Protein AF-A0A970CKY7-F1 (afdb_monomer)

Nearest PDB structures (foldseek):
  5nik-assembly1_D  TM=8.104E-01  e=1.292E-05  Escherichia coli K-12
  4kkt-assembly4_D  TM=6.259E-01  e=3.285E-05  Borreliella burgdorferi B31
  4kkt-assembly3_C  TM=6.207E-01  e=3.873E-05  Borreliella burgdorferi B31
  5xu0-assembly1_B-2  TM=8.585E-01  e=1.452E-03  Streptococcus pneumoniae
  3fpp-assembly1_A  TM=8.634E-01  e=3.693E-03  Escherichia coli

Foldseek 3Di:
DDDDDDDDDDDDDDDDDDDDDDDDDDDDDDDDDDDDDDDDDDDDDDDDDPPDDPPPPPPPPDPPPPDDDPDDDDDPFKDKDKDKDFPVCLVLDDWQFKKWKDWPVRPPDIFIWTWHDKAPDWDDDPNTTITITMIMTTDDPPDDPPTDMDMDTDSDDDPFLDKDFPQQWDDDPPWIWFFQDADPVVRDGDDTWTFDWDDDPNGIIGTPDGDDRPGDTDGDDDDDDDDDDDDDPDD

pLDDT: mean 74.34, std 23.97, range [26.72, 96.25]

Secondary structure (DSSP, 8-state):
-PPP-----PPP---------------------------PPPP---------------S----------------SSEEEEEEEEETTTGGG--TT-EEEEEETTSTT--EEEEEEEE-SSPEEETTEEEEEEEEEEE--TT--TT--EEEEE-------S-EEEGGG-EEETTEEEEEEEEETTTTEEEEEEEEEEEEE-SSEEEEEESS-TT---B-----------------

Mean predicted aligned error: 18.09 Å

Solvent-accessible surface area (backbone atoms only — not comparable to full-atom values): 16237 Å² total; per-residue (Å²): 140,84,86,81,87,86,87,87,85,85,81,87,88,83,92,87,90,90,90,85,91,84,83,86,87,88,81,91,86,86,88,86,85,88,88,88,83,92,78,86,82,80,90,74,93,68,94,68,81,81,81,72,76,85,71,84,72,71,94,70,77,74,83,72,84,70,83,74,86,85,77,84,89,74,72,80,63,48,42,79,47,80,44,77,40,45,68,88,54,48,83,56,60,57,72,70,33,55,29,42,36,34,39,72,90,49,72,97,51,78,45,70,31,29,28,72,44,72,49,92,64,65,52,72,61,94,87,49,44,30,23,46,34,34,33,40,32,76,49,54,94,89,65,58,94,88,64,59,70,50,78,48,73,59,70,77,86,76,91,67,91,38,70,44,52,44,75,37,56,43,76,59,87,97,44,40,26,36,24,59,36,71,42,82,92,73,72,42,81,37,61,77,37,58,42,41,72,60,64,63,81,83,57,40,29,29,50,76,42,63,74,64,88,88,63,62,75,49,62,78,87,79,92,78,88,84,85,87,80,87,78,84,84,81,130

Sequence (235 aa):
EPQETPEPQQTDDPKTSPQGNIGSLPSGSTPRLFGSGSVTTPAISGTTAEISQEEEQKLYEKYSLAEKQVFCITPQDTMSITIRVDELDILSVREDLPVKITLEALKGREYTGAITEIGRTGSNEGGNTKYNVTVSIPREENMIPGMNAAVKITTAESEAPITVPAAALVEKGAKTYVYTSYDDKKDSLNALAEVETGLSDGMRVEILSGIEKGSSVFYRYADTLVYNFFSTIGK

Structure (mmCIF, N/CA/C/O backbone):
data_AF-A0A970CKY7-F1
#
_entry.id   AF-A0A970CKY7-F1
#
loop_
_atom_site.group_PDB
_atom_site.id
_atom_site.type_symbol
_atom_site.label_atom_id
_atom_site.label_alt_id
_atom_site.label_comp_id
_atom_site.label_asym_id
_atom_site.label_entity_id
_atom_site.label_seq_id
_atom_site.pdbx_PDB_ins_code
_atom_site.Cartn_x
_atom_site.Cartn_y
_atom_site.Cartn_z
_atom_site.occupancy
_atom_site.B_iso_or_equiv
_atom_site.auth_seq_id
_atom_site.auth_comp_id
_atom_site.auth_asym_id
_atom_site.auth_atom_id
_atom_site.pdbx_PDB_model_num
ATOM 1 N N . GLU A 1 1 ? 30.949 58.306 3.115 1.00 44.47 1 GLU A N 1
ATOM 2 C CA . GLU A 1 1 ? 29.809 58.406 4.040 1.00 44.47 1 GLU A CA 1
ATOM 3 C C .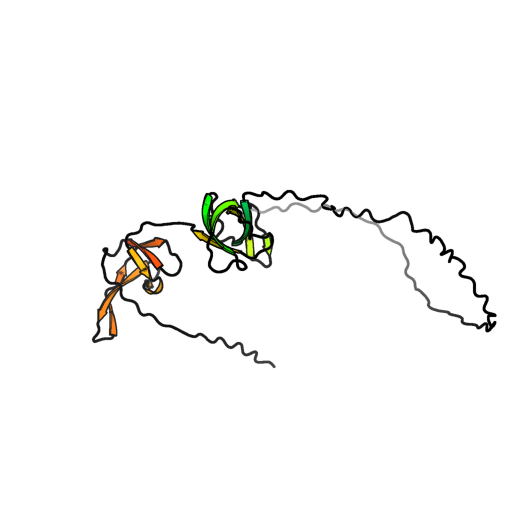 GLU A 1 1 ? 29.327 56.997 4.374 1.00 44.47 1 GLU A C 1
ATOM 5 O O . GLU A 1 1 ? 28.723 56.362 3.519 1.00 44.47 1 GLU A O 1
ATOM 10 N N . PRO A 1 2 ? 29.718 56.436 5.528 1.00 41.44 2 PRO A N 1
ATOM 11 C CA . PRO A 1 2 ? 29.035 55.307 6.152 1.00 41.44 2 PRO A CA 1
ATOM 12 C C . PRO A 1 2 ? 28.074 55.836 7.233 1.00 41.44 2 PRO A C 1
ATOM 14 O O . PRO A 1 2 ? 28.451 56.728 7.990 1.00 41.44 2 PRO A O 1
ATOM 17 N N . GLN A 1 3 ? 26.843 55.326 7.298 1.00 39.88 3 GLN A N 1
ATOM 18 C CA . GLN A 1 3 ? 25.877 55.709 8.336 1.00 39.88 3 GLN A CA 1
ATOM 19 C C . GLN A 1 3 ? 25.930 54.751 9.540 1.00 39.88 3 GLN A C 1
ATOM 21 O O . GLN A 1 3 ? 25.767 53.541 9.389 1.00 39.88 3 GLN A O 1
ATOM 26 N N . GLU A 1 4 ? 26.174 55.353 10.709 1.00 37.56 4 GLU A N 1
ATOM 27 C CA . GLU A 1 4 ? 25.963 54.893 12.096 1.00 37.56 4 GLU A CA 1
ATOM 28 C C . GLU A 1 4 ? 24.462 54.658 12.407 1.00 37.56 4 GLU A C 1
ATOM 30 O O . GLU A 1 4 ? 23.635 55.420 11.911 1.00 37.56 4 GLU A O 1
ATOM 35 N N . THR A 1 5 ? 24.064 53.532 13.044 1.00 38.41 5 THR A N 1
ATOM 36 C CA . THR A 1 5 ? 23.789 53.291 14.510 1.00 38.41 5 THR A CA 1
ATOM 37 C C . THR A 1 5 ? 22.352 53.762 14.908 1.00 38.41 5 THR A C 1
ATOM 39 O O . THR A 1 5 ? 21.925 54.755 14.325 1.00 38.41 5 THR A O 1
ATOM 42 N N . PRO A 1 6 ? 21.554 53.138 15.835 1.00 47.88 6 PRO A N 1
ATOM 43 C CA . PRO A 1 6 ? 22.006 52.566 17.116 1.00 47.88 6 PRO A CA 1
ATOM 44 C C . PRO A 1 6 ? 21.289 51.344 17.759 1.00 47.88 6 PRO A C 1
ATOM 46 O O . PRO A 1 6 ? 20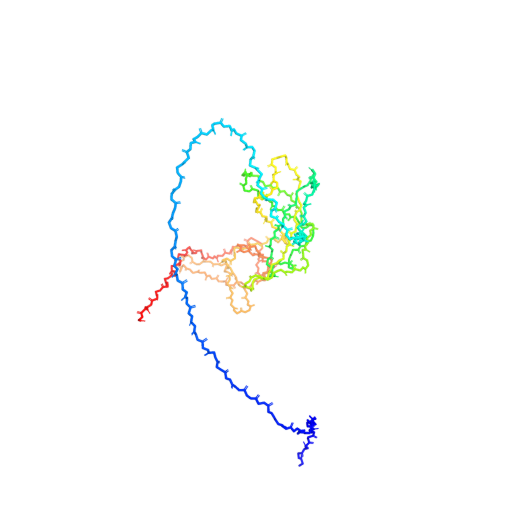.180 50.950 17.404 1.00 47.88 6 PRO A O 1
ATOM 49 N N . GLU A 1 7 ? 21.970 50.791 18.776 1.00 41.41 7 GLU A N 1
ATOM 50 C CA . GLU A 1 7 ? 21.467 49.919 19.857 1.00 41.41 7 GLU A CA 1
ATOM 51 C C . GLU A 1 7 ? 20.457 50.632 20.784 1.00 41.41 7 GLU A C 1
ATOM 53 O O . GLU A 1 7 ? 20.528 51.855 20.938 1.00 41.41 7 GLU A O 1
ATOM 58 N N . PRO A 1 8 ? 19.603 49.891 21.522 1.00 37.91 8 PRO A N 1
ATOM 59 C CA . PRO A 1 8 ? 18.920 50.412 22.696 1.00 37.91 8 PRO A CA 1
ATOM 60 C C . PRO A 1 8 ? 19.581 50.004 24.029 1.00 37.91 8 PRO A C 1
ATOM 62 O O . PRO A 1 8 ? 19.718 48.836 24.384 1.00 37.91 8 PRO A O 1
ATOM 65 N N . GLN A 1 9 ? 19.917 51.076 24.741 1.00 31.42 9 GLN A N 1
ATOM 66 C CA . GLN A 1 9 ? 20.257 51.330 26.141 1.00 31.42 9 GLN A CA 1
ATOM 67 C C . GLN A 1 9 ? 19.818 50.331 27.232 1.00 31.42 9 GLN A C 1
ATOM 69 O O . GLN A 1 9 ? 18.653 49.963 27.374 1.00 31.42 9 GLN A O 1
ATOM 74 N N . GLN A 1 10 ? 20.792 50.055 28.101 1.00 30.73 10 GLN A N 1
ATOM 75 C CA . GLN A 1 10 ? 20.691 49.516 29.455 1.00 30.73 10 GLN A CA 1
ATOM 76 C C . GLN A 1 10 ? 20.589 50.699 30.443 1.00 30.73 10 GLN A C 1
ATOM 78 O O . GLN A 1 10 ? 21.318 51.678 30.293 1.00 30.73 10 GLN A O 1
ATOM 83 N N . THR A 1 11 ? 19.697 50.635 31.435 1.00 33.72 11 THR A N 1
ATOM 84 C CA . THR A 1 11 ? 19.576 51.653 32.497 1.00 33.72 11 THR A CA 1
ATOM 85 C C . THR A 1 11 ? 20.237 51.183 33.798 1.00 33.72 11 THR A C 1
ATOM 87 O O . THR A 1 11 ? 19.849 50.141 34.331 1.00 33.72 11 THR A O 1
ATOM 90 N N . ASP A 1 12 ? 21.190 51.980 34.295 1.00 30.39 12 ASP A N 1
ATOM 91 C CA . ASP A 1 12 ? 21.727 52.024 35.672 1.00 30.39 12 ASP A CA 1
ATOM 92 C C . ASP A 1 12 ? 20.623 52.419 36.689 1.00 30.39 12 ASP A C 1
ATOM 94 O O . ASP A 1 12 ? 19.592 52.960 36.289 1.00 30.39 12 ASP A O 1
ATOM 98 N N . ASP A 1 13 ? 20.689 52.111 37.998 1.00 35.53 13 ASP A N 1
ATOM 99 C CA . ASP A 1 13 ? 21.499 52.816 39.025 1.00 35.53 13 ASP A CA 1
ATOM 100 C C . ASP A 1 13 ? 21.355 52.148 40.456 1.00 35.53 13 ASP A C 1
ATOM 102 O O . ASP A 1 13 ? 20.651 51.142 40.565 1.00 35.53 13 ASP A O 1
ATOM 106 N N . PRO A 1 14 ? 21.987 52.599 41.584 1.00 40.81 14 PRO A N 1
ATOM 107 C CA . PRO A 1 14 ? 23.006 51.812 42.321 1.00 40.81 14 PRO A CA 1
ATOM 108 C C . PRO A 1 14 ? 22.868 51.670 43.881 1.00 40.81 14 PRO A C 1
ATOM 110 O O . PRO A 1 14 ? 22.016 52.293 44.501 1.00 40.81 14 PRO A O 1
ATOM 113 N N . LYS A 1 15 ? 23.829 50.924 44.497 1.00 28.58 15 LYS A N 1
ATOM 114 C CA . LYS A 1 15 ? 24.377 50.909 45.907 1.00 28.58 15 LYS A CA 1
ATOM 115 C C . LYS A 1 15 ? 23.406 50.658 47.099 1.00 28.58 15 LYS A C 1
ATOM 117 O O . LYS A 1 15 ? 22.376 51.295 47.219 1.00 28.58 15 LYS A O 1
ATOM 122 N N . THR A 1 16 ? 23.676 49.801 48.108 1.00 29.69 16 THR A N 1
ATOM 123 C CA . THR A 1 16 ? 24.755 49.858 49.139 1.00 29.69 16 THR A CA 1
ATOM 124 C C . THR A 1 16 ? 24.766 48.576 50.037 1.00 29.69 16 THR A C 1
ATOM 126 O O . THR A 1 16 ? 23.721 47.967 50.231 1.00 29.69 16 THR A O 1
ATOM 129 N N . SER A 1 17 ? 25.932 48.180 50.582 1.00 28.36 17 SER A N 1
ATOM 130 C CA . SER A 1 17 ? 26.298 46.920 51.310 1.00 28.36 17 SER A CA 1
ATOM 131 C C . SER A 1 17 ? 26.071 46.949 52.867 1.00 28.36 17 SER A C 1
ATOM 133 O O . SER A 1 17 ? 25.509 47.936 53.330 1.00 28.36 17 SER A O 1
ATOM 135 N N . PRO A 1 18 ? 26.694 46.094 53.741 1.00 48.75 18 PRO A N 1
ATOM 136 C CA . PRO A 1 18 ? 26.608 44.627 54.006 1.00 48.75 18 PRO A CA 1
ATOM 137 C C . PRO A 1 18 ? 26.478 44.247 55.531 1.00 48.75 18 PRO A C 1
ATOM 139 O O . PRO A 1 18 ? 26.576 45.124 56.378 1.00 48.75 18 PRO A O 1
ATOM 142 N N . GLN A 1 19 ? 26.345 42.947 55.885 1.00 29.59 19 GLN A N 1
ATOM 143 C CA . GLN A 1 19 ? 26.753 42.226 57.143 1.00 29.59 19 GLN A CA 1
ATOM 144 C C . GLN A 1 19 ? 25.854 40.971 57.308 1.00 29.59 19 GLN A C 1
ATOM 146 O O . GLN A 1 19 ? 24.659 41.072 57.090 1.00 29.59 19 GLN A O 1
ATOM 151 N N . GLY A 1 20 ? 26.258 39.759 57.694 1.00 26.72 20 GLY A N 1
ATOM 152 C CA . GLY A 1 20 ? 27.525 39.158 58.082 1.00 26.72 20 GLY A CA 1
ATOM 153 C C . GLY A 1 20 ? 27.249 37.758 58.677 1.00 26.72 20 GLY A C 1
ATOM 154 O O . GLY A 1 20 ? 26.175 37.502 59.213 1.00 26.72 20 GLY A O 1
ATOM 155 N N . ASN A 1 21 ? 28.284 36.921 58.642 1.00 29.75 21 ASN A N 1
ATOM 156 C CA . ASN A 1 21 ? 28.594 35.809 59.545 1.00 29.75 21 ASN A CA 1
ATOM 157 C C . ASN A 1 21 ? 28.294 34.341 59.160 1.00 29.75 21 ASN A C 1
ATOM 159 O O . ASN A 1 21 ? 27.190 33.917 58.838 1.00 29.75 21 ASN A O 1
ATOM 163 N N . ILE A 1 22 ? 29.388 33.590 59.275 1.00 34.03 22 ILE A N 1
ATOM 164 C CA . ILE A 1 22 ? 29.686 32.184 59.001 1.00 34.03 22 ILE A CA 1
ATOM 165 C C . ILE A 1 22 ? 29.912 31.473 60.347 1.00 34.03 22 ILE A C 1
ATOM 167 O O . ILE A 1 22 ? 30.427 32.102 61.271 1.00 34.03 22 ILE A O 1
ATOM 171 N N . GLY A 1 23 ? 29.619 30.169 60.465 1.00 28.95 23 GLY A N 1
ATOM 172 C CA . GLY A 1 23 ? 30.166 29.371 61.576 1.00 28.95 23 GLY A CA 1
ATOM 173 C C . GLY A 1 23 ? 29.427 28.090 61.990 1.00 28.95 23 GLY A C 1
ATOM 174 O O . GLY A 1 23 ? 28.528 28.142 62.816 1.00 28.95 23 GLY A O 1
ATOM 175 N N . SER A 1 24 ? 29.917 26.955 61.477 1.00 31.27 24 SER A N 1
ATOM 176 C CA . SER A 1 24 ? 30.365 25.760 62.231 1.00 31.27 24 SER A CA 1
ATOM 177 C C . SER A 1 24 ? 29.393 24.928 63.098 1.00 31.27 24 SER A C 1
ATOM 179 O O . SER A 1 24 ? 28.965 25.334 64.172 1.00 31.27 24 SER A O 1
ATOM 181 N N . LEU A 1 25 ? 29.211 23.662 62.694 1.00 33.84 25 LEU A N 1
ATOM 182 C CA . LEU A 1 25 ? 28.696 22.533 63.492 1.00 33.84 25 LEU A CA 1
ATOM 183 C C . LEU A 1 25 ? 29.798 21.892 64.363 1.00 33.84 25 LEU A C 1
ATOM 185 O O . LEU A 1 25 ? 30.932 21.770 63.894 1.00 33.84 25 LEU A O 1
ATOM 189 N N . PRO A 1 26 ? 29.447 21.334 65.538 1.00 38.47 26 PRO A N 1
ATOM 190 C CA . PRO A 1 26 ? 30.169 20.201 66.108 1.00 38.47 26 PRO A CA 1
ATOM 191 C C . PRO A 1 26 ? 29.293 18.951 66.313 1.00 38.47 26 PRO A C 1
ATOM 193 O O . PRO A 1 26 ? 28.064 18.986 66.326 1.00 38.47 26 PRO A O 1
ATOM 196 N N . SER A 1 27 ? 29.999 17.831 66.448 1.00 31.81 27 SER A N 1
ATOM 197 C CA . SER A 1 27 ? 29.551 16.439 66.406 1.00 31.81 27 SER A CA 1
ATOM 198 C C . SER A 1 27 ? 29.420 15.812 67.805 1.00 31.81 27 SER A C 1
ATOM 200 O O . SER A 1 27 ? 30.225 16.113 68.681 1.00 31.81 27 SER A O 1
ATOM 202 N N . GLY A 1 28 ? 28.472 14.873 67.952 1.00 29.62 28 GLY A N 1
ATOM 203 C CA . GLY A 1 28 ? 28.618 13.618 68.710 1.00 29.62 28 GLY A CA 1
ATOM 204 C C . GLY A 1 28 ? 28.425 13.604 70.236 1.00 29.62 28 GLY A C 1
ATOM 205 O O . GLY A 1 28 ? 29.196 14.199 70.979 1.00 29.62 28 GLY A O 1
ATOM 206 N N . SER A 1 29 ? 27.481 12.779 70.716 1.00 32.19 29 SER A N 1
ATOM 207 C CA . SER A 1 29 ? 27.679 11.848 71.855 1.00 32.19 29 SER A CA 1
ATOM 208 C C . SER A 1 29 ? 26.453 10.944 72.090 1.00 32.19 29 SER A C 1
ATOM 210 O O . SER A 1 29 ? 25.346 11.405 72.343 1.00 32.19 29 SER A O 1
ATOM 212 N N . THR A 1 30 ? 26.662 9.627 72.020 1.00 39.12 30 THR A N 1
ATOM 213 C CA . THR A 1 30 ? 25.754 8.572 72.514 1.00 39.12 30 THR A CA 1
ATOM 214 C C . THR A 1 30 ? 25.930 8.348 74.017 1.00 39.12 30 THR A C 1
ATOM 216 O O . THR A 1 30 ? 27.044 8.520 74.517 1.00 39.12 30 THR A O 1
ATOM 219 N N . PRO A 1 31 ? 24.933 7.749 74.690 1.00 39.44 31 PRO A N 1
ATOM 220 C CA . PRO A 1 31 ? 25.257 6.702 75.661 1.00 39.44 31 PRO A CA 1
ATOM 221 C C . PRO A 1 31 ? 24.379 5.438 75.545 1.00 39.44 31 PRO A C 1
ATOM 223 O O . PRO A 1 31 ? 23.203 5.491 75.195 1.00 39.44 31 PRO A O 1
ATOM 226 N N . ARG A 1 32 ? 24.973 4.286 75.893 1.00 32.62 32 ARG A N 1
ATOM 227 C CA . ARG A 1 32 ? 24.302 3.022 76.257 1.00 32.62 32 ARG A CA 1
ATOM 228 C C . ARG A 1 32 ? 24.335 2.863 77.782 1.00 32.62 32 ARG A C 1
ATOM 230 O O . ARG A 1 32 ? 25.395 3.093 78.357 1.00 32.62 32 ARG A O 1
ATOM 237 N N . LEU A 1 33 ? 23.273 2.324 78.396 1.00 29.25 33 LEU A N 1
ATOM 238 C CA . LEU A 1 33 ? 23.391 1.419 79.553 1.00 29.25 33 LEU A CA 1
ATOM 239 C C . LEU A 1 33 ? 22.167 0.488 79.703 1.00 29.25 33 LEU A C 1
ATOM 241 O O . LEU A 1 33 ? 21.070 0.802 79.257 1.00 29.25 33 LEU A O 1
ATOM 245 N N . PHE A 1 34 ? 22.440 -0.677 80.291 1.00 32.53 34 PHE A N 1
ATOM 246 C CA . PHE A 1 34 ? 21.697 -1.939 80.377 1.00 32.53 34 PHE A CA 1
ATOM 247 C C . PHE A 1 34 ? 20.516 -1.979 81.368 1.00 32.53 34 PHE A C 1
ATOM 249 O O . PHE A 1 34 ? 20.513 -1.271 82.369 1.00 32.53 34 PHE A O 1
ATOM 256 N N . GLY A 1 35 ? 19.623 -2.961 81.173 1.00 29.12 35 GLY A N 1
ATOM 257 C CA . GLY A 1 35 ? 18.724 -3.495 82.202 1.00 29.12 35 GLY A CA 1
ATOM 258 C C . GLY A 1 35 ? 18.177 -4.876 81.816 1.00 29.12 35 GLY A C 1
ATOM 259 O O . GLY A 1 35 ? 17.421 -4.996 80.862 1.00 29.12 35 GLY A O 1
ATOM 260 N N . SER A 1 36 ? 18.615 -5.911 82.536 1.00 37.38 36 SER A N 1
ATOM 261 C CA . SER A 1 36 ? 18.235 -7.327 82.409 1.00 37.38 36 SER A CA 1
ATOM 262 C C . SER A 1 36 ? 17.001 -7.642 83.265 1.00 37.38 36 SER A C 1
ATOM 264 O O . SER A 1 36 ? 16.893 -7.124 84.375 1.00 37.38 36 SER A O 1
ATOM 266 N N . GLY A 1 37 ? 16.113 -8.523 82.795 1.00 31.19 37 GLY A N 1
ATOM 267 C CA . GLY A 1 37 ? 15.000 -9.046 83.591 1.00 31.19 37 GLY A CA 1
ATOM 268 C C . GLY A 1 37 ? 14.152 -10.068 82.835 1.00 31.19 37 GLY A C 1
ATOM 269 O O . GLY A 1 37 ? 13.234 -9.706 82.111 1.00 31.19 37 GLY A O 1
ATOM 270 N N . SER A 1 38 ? 14.469 -11.350 83.014 1.00 42.00 38 SER A N 1
ATOM 271 C CA . SER A 1 38 ? 13.639 -12.494 82.621 1.00 42.00 38 SER A CA 1
ATOM 272 C C . SER A 1 38 ? 12.466 -12.646 83.592 1.00 42.00 38 SER A C 1
ATOM 274 O O . SER A 1 38 ? 12.707 -12.792 84.790 1.00 42.00 38 SER A O 1
ATOM 276 N N . VAL A 1 39 ? 11.228 -12.727 83.091 1.00 36.03 39 VAL A N 1
ATOM 277 C CA . VAL A 1 39 ? 10.127 -13.386 83.811 1.00 36.03 39 VAL A CA 1
ATOM 278 C C . VAL A 1 39 ? 9.416 -14.367 82.883 1.00 36.03 39 VAL A C 1
ATOM 280 O O . VAL A 1 39 ? 8.843 -14.011 81.858 1.00 36.03 39 VAL A O 1
ATOM 283 N N . THR A 1 40 ? 9.514 -15.621 83.302 1.00 31.91 40 THR A N 1
ATOM 284 C CA . THR A 1 40 ? 8.869 -16.837 82.821 1.00 31.91 40 THR A CA 1
ATOM 285 C C . THR A 1 40 ? 7.344 -16.720 82.850 1.00 31.91 40 THR A C 1
ATOM 287 O O . THR A 1 40 ? 6.760 -16.344 83.864 1.00 31.91 40 THR A O 1
ATOM 290 N N . THR A 1 41 ? 6.695 -17.096 81.751 1.00 35.81 41 THR A N 1
ATOM 291 C CA . THR A 1 41 ? 5.243 -17.269 81.650 1.00 35.81 41 THR A CA 1
ATOM 292 C C . THR A 1 41 ? 4.782 -18.534 82.385 1.00 35.81 41 THR A C 1
ATOM 294 O O . THR A 1 41 ? 5.376 -19.599 82.215 1.00 35.81 41 THR A O 1
ATOM 297 N N . PRO A 1 42 ? 3.660 -18.493 83.118 1.00 33.38 42 PRO A N 1
ATOM 298 C CA . PRO A 1 42 ? 2.735 -19.609 83.152 1.00 33.38 42 PRO A CA 1
ATOM 299 C C . PRO A 1 42 ? 1.685 -19.402 82.058 1.00 33.38 42 PRO A C 1
ATOM 301 O O . PRO A 1 42 ? 0.999 -18.381 82.000 1.00 33.38 42 PRO A O 1
ATOM 304 N N . ALA A 1 43 ? 1.596 -20.383 81.164 1.00 42.25 43 ALA A N 1
ATOM 305 C CA . ALA A 1 43 ? 0.559 -20.471 80.155 1.00 42.25 43 ALA A CA 1
ATOM 306 C C . ALA A 1 43 ? -0.820 -20.515 80.828 1.00 42.25 43 ALA A C 1
ATOM 308 O O . ALA A 1 43 ? -1.127 -21.450 81.567 1.00 42.25 43 ALA A O 1
ATOM 309 N N . ILE A 1 44 ? -1.661 -19.532 80.521 1.00 38.50 44 ILE A N 1
ATOM 310 C CA . ILE A 1 44 ? -3.108 -19.691 80.602 1.00 38.50 44 ILE A CA 1
ATOM 311 C C . ILE A 1 44 ? -3.626 -19.767 79.170 1.00 38.50 44 ILE A C 1
ATOM 313 O O . ILE A 1 44 ? -3.474 -18.849 78.370 1.00 38.50 44 ILE A O 1
ATOM 317 N N . SER A 1 45 ? -4.153 -20.938 78.826 1.00 40.28 45 SER A N 1
ATOM 318 C CA . SER A 1 45 ? -4.824 -21.182 77.559 1.00 40.28 45 SER A CA 1
ATOM 319 C C . SER A 1 45 ? -6.175 -20.474 77.606 1.00 40.28 45 SER A C 1
ATOM 321 O O . SER A 1 45 ? -7.062 -20.852 78.367 1.00 40.28 45 SER A O 1
ATOM 323 N N . GLY A 1 46 ? -6.292 -19.403 76.833 1.00 34.16 46 GLY A N 1
ATOM 324 C CA . GLY A 1 46 ? -7.517 -18.645 76.643 1.00 34.16 46 GLY A CA 1
ATOM 325 C C . GLY A 1 46 ? -7.276 -17.640 75.530 1.00 34.16 46 GLY A C 1
ATOM 326 O O . GLY A 1 46 ? -6.430 -16.761 75.663 1.00 34.16 46 GLY A O 1
ATOM 327 N N . THR A 1 47 ? -7.957 -17.814 74.402 1.00 36.78 47 THR A N 1
ATOM 328 C CA . THR A 1 47 ? -7.895 -16.888 73.270 1.00 36.78 47 THR A CA 1
ATOM 329 C C . THR A 1 47 ? -8.571 -15.581 73.676 1.00 36.78 47 THR A C 1
ATOM 331 O O . THR A 1 47 ? -9.783 -15.428 73.554 1.00 36.78 47 THR A O 1
ATOM 334 N N . THR A 1 48 ? -7.784 -14.650 74.205 1.00 30.94 48 THR A N 1
ATOM 335 C CA . THR A 1 48 ? -8.178 -13.252 74.373 1.00 30.94 48 THR A CA 1
ATOM 336 C C . THR A 1 48 ? -7.998 -12.560 73.030 1.00 30.94 48 THR A C 1
ATOM 338 O O . THR A 1 48 ? -6.926 -12.636 72.434 1.00 30.94 48 THR A O 1
ATOM 341 N N . ALA A 1 4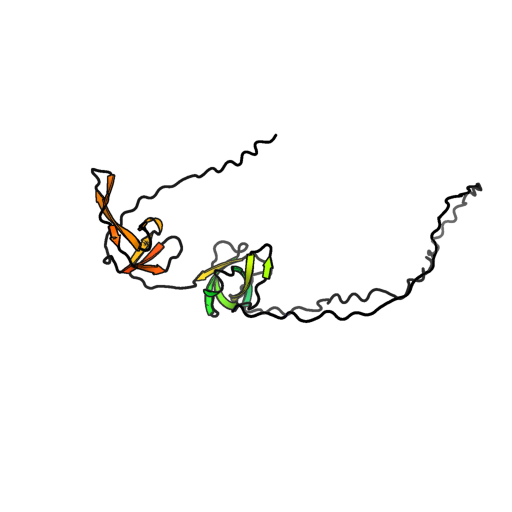9 ? -9.066 -11.919 72.554 1.00 35.84 49 ALA A N 1
ATOM 342 C CA . ALA A 1 49 ? -9.045 -11.042 71.395 1.00 35.84 49 ALA A CA 1
ATOM 343 C C . ALA A 1 49 ? -7.911 -10.018 71.542 1.00 35.84 49 ALA A C 1
ATOM 345 O O . ALA A 1 49 ? -7.856 -9.288 72.534 1.00 35.84 49 ALA A O 1
ATOM 346 N N . GLU A 1 50 ? -7.002 -9.984 70.570 1.00 34.19 50 GLU A N 1
ATOM 347 C CA . GLU A 1 50 ? -6.026 -8.911 70.465 1.00 34.19 50 GLU A CA 1
ATOM 348 C C . GLU A 1 50 ? -6.792 -7.608 70.229 1.00 34.19 50 GLU A C 1
ATOM 350 O O . GLU A 1 50 ? -7.369 -7.374 69.168 1.00 34.19 50 GLU A O 1
ATOM 355 N N . ILE A 1 51 ? -6.821 -6.762 71.256 1.00 45.56 51 ILE A N 1
ATOM 356 C CA . ILE A 1 51 ? -7.044 -5.332 71.085 1.00 45.56 51 ILE A CA 1
ATOM 357 C C . ILE A 1 51 ? -5.750 -4.816 70.460 1.00 45.56 51 ILE A C 1
ATOM 359 O O . ILE A 1 51 ? -4.802 -4.453 71.158 1.00 45.56 51 ILE A O 1
ATOM 363 N N . SER A 1 52 ? -5.681 -4.869 69.133 1.00 36.97 52 SER A N 1
ATOM 364 C CA . SER A 1 52 ? -4.684 -4.120 68.385 1.00 36.97 52 SER A CA 1
ATOM 365 C C . SER A 1 52 ? -5.069 -2.652 68.475 1.00 36.97 52 SER A C 1
ATOM 367 O O . SER A 1 52 ? -6.195 -2.261 68.173 1.00 36.97 52 SER A O 1
ATOM 369 N N . GLN A 1 53 ? -4.125 -1.876 68.990 1.00 43.22 53 GLN A N 1
ATOM 370 C CA . GLN A 1 53 ? -4.214 -0.442 69.171 1.00 43.22 53 GLN A CA 1
ATOM 371 C C . GLN A 1 53 ? -4.668 0.220 67.868 1.00 43.22 53 GLN A C 1
ATOM 373 O O . GLN A 1 53 ? -4.110 -0.041 66.804 1.00 43.22 53 GLN A O 1
ATOM 378 N N . GLU A 1 54 ? -5.678 1.079 67.973 1.00 48.22 54 GLU A N 1
ATOM 379 C CA . GLU A 1 54 ? -5.968 2.084 66.961 1.00 48.22 54 GLU A CA 1
ATOM 380 C C . GLU A 1 54 ? -4.748 3.011 66.892 1.00 48.22 54 GLU A C 1
ATOM 382 O O . GLU A 1 54 ? -4.597 3.946 67.677 1.00 48.22 54 GLU A O 1
ATOM 387 N N . GLU A 1 55 ? -3.816 2.705 65.990 1.00 40.81 55 GLU A N 1
ATOM 388 C CA . GLU A 1 55 ? -2.863 3.697 65.521 1.00 40.81 55 GLU A CA 1
ATOM 389 C C . GLU A 1 55 ? -3.688 4.780 64.822 1.00 40.81 55 GLU A C 1
ATOM 391 O O . GLU A 1 55 ? -4.384 4.498 63.846 1.00 40.81 55 GLU A O 1
ATOM 396 N N . GLU A 1 56 ? -3.652 6.010 65.344 1.00 45.34 56 GLU A N 1
ATOM 397 C CA . GLU A 1 56 ? -4.210 7.190 64.684 1.00 45.34 56 GLU A CA 1
ATOM 398 C C . GLU A 1 56 ? -3.623 7.301 63.272 1.00 45.34 56 GLU A C 1
ATOM 400 O O . GLU A 1 56 ? -2.555 7.878 63.033 1.00 45.34 56 GLU A O 1
ATOM 405 N N . GLN A 1 57 ? -4.338 6.735 62.306 1.00 47.50 57 GLN A N 1
ATOM 406 C CA . GLN A 1 57 ? -4.052 6.909 60.901 1.00 47.50 57 GLN A CA 1
ATOM 407 C C . GLN A 1 57 ? -4.377 8.362 60.577 1.00 47.50 57 GLN A C 1
ATOM 409 O O . GLN A 1 57 ? -5.534 8.782 60.549 1.00 47.50 57 GLN A O 1
ATOM 414 N N . LYS A 1 58 ? -3.321 9.164 60.406 1.00 46.53 58 LYS A N 1
ATOM 415 C CA . LYS A 1 58 ? -3.426 10.566 60.000 1.00 46.53 58 LYS A CA 1
ATOM 416 C C . LYS A 1 58 ? -4.406 10.675 58.832 1.00 46.53 58 LYS A C 1
ATOM 418 O O . LYS A 1 58 ? -4.179 10.090 57.776 1.00 46.53 58 LYS A O 1
ATOM 423 N N . LEU A 1 59 ? -5.450 11.471 59.051 1.00 47.62 59 LEU A N 1
ATOM 424 C CA . LEU A 1 59 ? -6.614 11.738 58.199 1.00 47.62 59 LEU A CA 1
ATOM 425 C C . LEU A 1 59 ? -6.277 12.512 56.902 1.00 47.62 59 LEU A C 1
ATOM 427 O O . LEU A 1 59 ? -6.975 13.439 56.506 1.00 47.62 59 LEU A O 1
ATOM 431 N N . TYR A 1 60 ? -5.174 12.154 56.253 1.00 46.88 60 TYR A N 1
ATOM 432 C CA . TYR A 1 60 ? -4.771 12.620 54.933 1.00 46.88 60 TYR A CA 1
ATOM 433 C C . TYR A 1 60 ? -4.495 11.392 54.062 1.00 46.88 60 TYR A C 1
ATOM 435 O O . TYR A 1 60 ? -3.418 11.236 53.484 1.00 46.88 60 TYR A O 1
ATOM 443 N N . GLU A 1 61 ? -5.475 10.488 53.977 1.00 54.03 61 GLU A N 1
ATOM 444 C CA . GLU A 1 61 ? -5.532 9.526 52.882 1.00 54.03 61 GLU A CA 1
ATOM 445 C C . GLU A 1 61 ? -5.710 10.303 51.578 1.00 54.03 61 GLU A C 1
ATOM 447 O O . GLU A 1 61 ? -6.785 10.761 51.204 1.00 54.03 61 GLU A O 1
ATOM 452 N N . LYS A 1 62 ? -4.563 10.514 50.936 1.00 49.25 62 LYS A N 1
ATOM 453 C CA . LYS A 1 62 ? -4.332 10.580 49.498 1.00 49.25 62 LYS A CA 1
ATOM 454 C C . LYS A 1 62 ? -5.597 10.267 48.689 1.00 49.25 62 LYS A C 1
ATOM 456 O O . LYS A 1 62 ? -5.879 9.105 48.405 1.00 49.25 62 LYS A O 1
ATOM 461 N N . TYR A 1 63 ? -6.317 11.308 48.273 1.00 51.00 63 TYR A N 1
ATOM 462 C CA . TYR A 1 63 ? -7.327 11.188 47.228 1.00 51.00 63 TYR A CA 1
ATOM 463 C C . TYR A 1 63 ? -6.648 10.604 45.989 1.00 51.00 63 TYR A C 1
ATOM 465 O O . TYR A 1 63 ? -5.927 11.286 45.261 1.00 51.00 63 TYR A O 1
ATOM 473 N N . SER A 1 64 ? -6.828 9.306 45.783 1.00 61.91 64 SER A N 1
ATOM 474 C CA . SER A 1 64 ? -6.528 8.680 44.514 1.00 61.91 64 SER A CA 1
ATOM 475 C C . SER A 1 64 ? -7.637 9.106 43.564 1.00 61.91 64 SER A C 1
ATOM 477 O O . SER A 1 64 ? -8.731 8.552 43.599 1.00 61.91 64 SER A O 1
ATOM 479 N N . LEU A 1 65 ? -7.351 10.082 42.702 1.00 62.78 65 LEU A N 1
ATOM 480 C CA . LEU A 1 65 ? -8.165 10.394 41.521 1.00 62.78 65 LEU A CA 1
ATOM 481 C C . LEU A 1 65 ? -8.075 9.276 40.463 1.00 62.78 65 LEU A C 1
ATOM 483 O O . LEU A 1 65 ? -8.255 9.532 39.278 1.00 62.78 65 LEU A O 1
ATOM 487 N N . ALA A 1 66 ? -7.741 8.043 40.857 1.00 69.88 66 ALA A N 1
ATOM 488 C CA . ALA A 1 66 ? -7.775 6.912 39.953 1.00 69.88 66 ALA A CA 1
ATOM 489 C C . ALA A 1 66 ? -9.226 6.700 39.523 1.00 69.88 66 ALA A C 1
ATOM 491 O O . ALA A 1 66 ? -10.073 6.272 40.311 1.00 69.88 66 ALA A O 1
ATOM 492 N N . GLU A 1 67 ? -9.505 7.025 38.266 1.00 74.06 67 GLU A N 1
ATOM 493 C CA . GLU A 1 67 ? -10.777 6.734 37.632 1.00 74.06 67 GLU A CA 1
ATOM 494 C C . GLU A 1 67 ? -11.007 5.221 37.685 1.00 74.06 67 GLU A C 1
ATOM 496 O O . GLU A 1 67 ? -10.289 4.428 37.073 1.00 74.0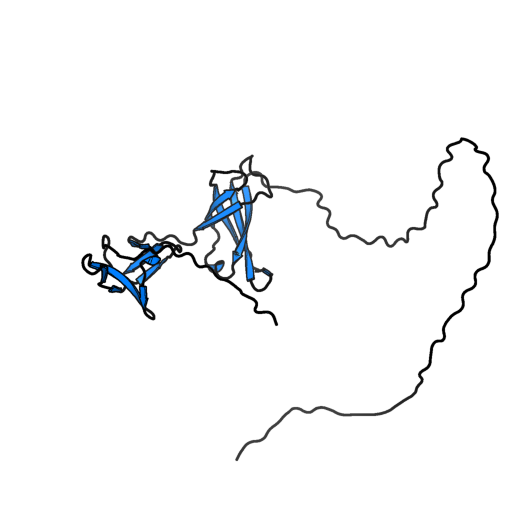6 67 GLU A O 1
ATOM 501 N N . LYS A 1 68 ? -11.994 4.799 38.479 1.00 80.94 68 LYS A N 1
ATOM 502 C CA . LYS A 1 68 ? -12.394 3.397 38.567 1.00 80.94 68 LYS A CA 1
ATOM 503 C C . LYS A 1 68 ? -13.457 3.141 37.507 1.00 80.94 68 LYS A C 1
ATOM 505 O O . LYS A 1 68 ? -14.575 3.636 37.627 1.00 80.94 68 LYS A O 1
ATOM 510 N N . GLN A 1 69 ? -13.124 2.359 36.483 1.00 81.44 69 GLN A N 1
ATOM 511 C CA . GLN A 1 69 ? -14.092 1.957 35.465 1.00 81.44 69 GLN A CA 1
ATOM 512 C C . GLN A 1 69 ? -15.209 1.118 36.109 1.00 81.44 69 GLN A C 1
ATOM 514 O O . GLN A 1 69 ? -14.943 0.078 36.710 1.00 81.44 69 GLN A O 1
ATOM 519 N N . VAL A 1 70 ? -16.457 1.593 36.017 1.00 84.12 70 VAL A N 1
ATOM 520 C CA . VAL A 1 70 ? -17.623 0.948 36.656 1.00 84.12 70 VAL A CA 1
ATOM 521 C C . VAL A 1 70 ? -18.339 -0.008 35.697 1.00 84.12 70 VAL A C 1
ATOM 523 O O . VAL A 1 70 ? -18.834 -1.047 36.122 1.00 84.12 70 VAL A O 1
ATOM 526 N N . PHE A 1 71 ? -18.370 0.310 34.402 1.00 79.69 71 PHE A N 1
ATOM 527 C CA . PHE A 1 71 ? -18.886 -0.564 33.348 1.00 79.69 71 PHE A CA 1
ATOM 528 C C . PHE A 1 71 ? -18.262 -0.204 31.990 1.00 79.69 71 PHE A C 1
ATOM 530 O O . PHE A 1 71 ? -17.692 0.875 31.821 1.00 79.69 71 PHE A O 1
ATOM 537 N N . CYS A 1 72 ? -18.362 -1.115 31.021 1.00 79.00 72 CYS A N 1
ATOM 538 C CA . CYS A 1 72 ? -17.946 -0.913 29.634 1.00 79.00 72 CYS A CA 1
ATOM 539 C C . CYS A 1 72 ? -19.080 -1.375 28.715 1.00 79.00 72 CYS A C 1
ATOM 541 O O . CYS A 1 72 ? -19.612 -2.469 28.905 1.00 79.00 72 CYS A O 1
ATOM 543 N N . ILE A 1 73 ? -19.457 -0.548 27.739 1.00 79.50 73 ILE A N 1
ATOM 544 C CA . ILE A 1 73 ? -20.390 -0.931 26.677 1.00 79.50 73 ILE A CA 1
ATOM 545 C C . ILE A 1 73 ? -19.555 -1.179 25.430 1.00 79.50 73 ILE A C 1
ATOM 547 O O . ILE A 1 73 ? -18.866 -0.281 24.952 1.00 79.50 73 ILE A O 1
ATOM 551 N N . THR A 1 74 ? -19.614 -2.399 24.908 1.00 74.44 74 THR A N 1
ATOM 552 C CA . THR A 1 74 ? -18.931 -2.769 23.669 1.00 74.44 74 THR A CA 1
ATOM 553 C C . THR A 1 74 ? -19.975 -3.030 22.587 1.00 74.44 74 THR A C 1
ATOM 555 O O . THR A 1 74 ? -20.884 -3.833 22.828 1.00 74.44 74 THR A O 1
ATOM 558 N N . PRO A 1 75 ? -19.863 -2.383 21.413 1.00 77.81 75 PRO A N 1
ATOM 559 C CA . PRO A 1 75 ? -20.693 -2.702 20.259 1.00 77.81 75 PRO A CA 1
ATOM 560 C C . PRO A 1 75 ? -20.661 -4.205 19.947 1.00 77.81 75 PRO A C 1
ATOM 562 O O . PRO A 1 75 ? -19.613 -4.850 20.039 1.00 77.81 75 PRO A O 1
ATOM 565 N N . GLN A 1 76 ? -21.821 -4.765 19.603 1.00 78.88 76 GLN A N 1
ATOM 566 C CA . GLN A 1 76 ? -21.957 -6.185 19.258 1.00 78.88 76 GLN A CA 1
ATOM 567 C C . GLN A 1 76 ? -21.865 -6.432 17.747 1.00 78.88 76 GLN A C 1
ATOM 569 O O . GLN A 1 76 ? -21.648 -7.565 17.341 1.00 78.88 76 GLN A O 1
ATOM 574 N N . ASP A 1 77 ? -21.976 -5.393 16.917 1.00 87.75 77 ASP A N 1
ATOM 575 C CA . ASP A 1 77 ? -22.039 -5.561 15.458 1.00 87.75 77 ASP A CA 1
ATOM 576 C C . ASP A 1 77 ? -20.685 -5.345 14.770 1.00 87.75 77 ASP A C 1
ATOM 578 O O . ASP A 1 77 ? -20.419 -5.900 13.703 1.00 87.75 77 ASP A O 1
ATOM 582 N N . THR A 1 78 ? -19.801 -4.554 15.382 1.00 91.12 78 THR A N 1
ATOM 583 C CA . THR A 1 78 ? -18.506 -4.177 14.805 1.00 91.12 78 THR A CA 1
ATOM 584 C C . THR A 1 78 ? -17.371 -4.305 15.812 1.00 91.12 78 THR A C 1
ATOM 586 O O . THR A 1 78 ? -17.566 -4.256 17.029 1.00 91.12 78 THR A O 1
ATOM 589 N N . MET A 1 79 ? -16.164 -4.478 15.283 1.00 91.38 79 MET A N 1
ATOM 590 C CA . MET A 1 79 ? -14.912 -4.391 16.023 1.00 91.38 79 MET A CA 1
ATOM 591 C C . MET A 1 79 ? -14.066 -3.256 15.469 1.00 91.38 79 MET A C 1
ATOM 593 O O . MET A 1 79 ? -13.999 -3.052 14.257 1.00 91.38 79 MET A O 1
ATOM 597 N N . SER A 1 80 ? -13.382 -2.560 16.371 1.00 92.50 80 SER A N 1
ATOM 598 C CA . SER A 1 80 ? -12.431 -1.508 16.030 1.00 92.50 80 SER A CA 1
ATOM 599 C C . SER A 1 80 ? -11.003 -2.000 16.226 1.00 92.50 80 SER A C 1
ATOM 601 O O . SER A 1 80 ? -10.678 -2.610 17.244 1.00 92.50 80 SER A O 1
ATOM 603 N N . ILE A 1 81 ? -10.145 -1.708 15.255 1.00 94.50 81 ILE A N 1
ATOM 604 C CA . ILE A 1 81 ? -8.715 -2.003 15.282 1.00 94.50 81 ILE A CA 1
ATOM 605 C C . ILE A 1 81 ? -7.977 -0.678 15.163 1.00 94.50 81 ILE A C 1
ATOM 607 O O . ILE A 1 81 ? -8.178 0.053 14.197 1.00 94.50 81 ILE A O 1
ATOM 611 N N . THR A 1 82 ? -7.110 -0.379 16.126 1.00 94.81 82 THR A N 1
ATOM 612 C CA . THR A 1 82 ? -6.257 0.813 16.085 1.00 94.81 82 THR A CA 1
ATOM 613 C C . THR A 1 82 ? -4.859 0.420 15.630 1.00 94.81 82 THR A C 1
ATOM 615 O O . THR A 1 82 ? -4.200 -0.394 16.275 1.00 94.81 82 THR A O 1
ATOM 618 N N . ILE A 1 83 ? -4.397 1.017 14.535 1.00 94.81 83 ILE A N 1
ATOM 619 C CA . ILE A 1 83 ? -3.047 0.839 13.991 1.00 94.81 83 ILE A CA 1
ATOM 620 C C . ILE A 1 83 ? -2.250 2.141 14.102 1.00 94.81 83 ILE A C 1
ATOM 622 O O . ILE A 1 83 ? -2.826 3.224 14.188 1.00 94.81 83 ILE A O 1
ATOM 626 N N . ARG A 1 84 ? -0.917 2.037 14.083 1.00 93.69 84 ARG A N 1
ATOM 627 C CA . ARG A 1 84 ? -0.007 3.190 14.045 1.00 93.69 84 ARG A CA 1
ATOM 628 C C . ARG A 1 84 ? 0.636 3.295 12.667 1.00 93.69 84 ARG A C 1
ATOM 630 O O . ARG A 1 84 ? 1.376 2.393 12.285 1.00 93.69 84 ARG A O 1
ATOM 637 N N . VAL A 1 85 ? 0.369 4.386 11.962 1.00 93.94 85 VAL A N 1
ATOM 638 C CA . VAL A 1 85 ? 0.875 4.672 10.611 1.00 93.94 85 VAL A CA 1
ATOM 639 C C . VAL A 1 85 ? 1.951 5.756 10.689 1.00 93.94 85 VAL A C 1
ATOM 641 O O . VAL A 1 85 ? 1.836 6.670 11.504 1.00 93.94 85 VAL A O 1
ATOM 644 N N . ASP A 1 86 ? 3.009 5.631 9.890 1.00 94.25 86 ASP A N 1
ATOM 645 C CA . ASP A 1 86 ? 4.125 6.583 9.848 1.00 94.25 86 ASP A CA 1
ATOM 646 C C . ASP A 1 86 ? 3.705 7.929 9.224 1.00 94.25 86 ASP A C 1
ATOM 648 O O . ASP A 1 86 ? 2.785 7.988 8.404 1.00 94.25 86 ASP A O 1
ATOM 652 N N . GLU A 1 87 ? 4.375 9.016 9.610 1.00 90.75 87 GLU A N 1
ATOM 653 C CA . GLU A 1 87 ? 4.162 10.361 9.057 1.00 90.75 87 GLU A CA 1
ATOM 654 C C . GLU A 1 87 ? 4.341 10.418 7.535 1.00 90.75 87 GLU A C 1
ATOM 656 O O . GLU A 1 87 ? 3.637 11.174 6.867 1.00 90.75 87 GLU A O 1
ATOM 661 N N . LEU A 1 88 ? 5.233 9.603 6.969 1.00 91.44 88 LEU A N 1
ATOM 662 C CA . LEU A 1 88 ? 5.445 9.579 5.519 1.00 91.44 88 LEU A CA 1
ATOM 663 C C . LEU A 1 88 ? 4.264 8.956 4.758 1.00 91.44 88 LEU A C 1
ATOM 665 O O . LEU A 1 88 ? 3.988 9.347 3.624 1.00 91.44 88 LEU A O 1
ATOM 669 N N . ASP A 1 89 ? 3.538 8.035 5.393 1.00 91.88 89 ASP A N 1
ATOM 670 C CA . ASP A 1 89 ? 2.465 7.266 4.756 1.00 91.88 89 ASP A CA 1
ATOM 671 C C . ASP A 1 89 ? 1.069 7.831 5.049 1.00 91.88 89 ASP A C 1
ATOM 673 O O . ASP A 1 89 ? 0.142 7.634 4.259 1.00 91.88 89 ASP A O 1
ATOM 677 N N . ILE A 1 90 ? 0.896 8.548 6.169 1.00 93.00 90 ILE A N 1
ATOM 678 C CA . ILE A 1 90 ? -0.422 8.974 6.670 1.00 93.00 90 ILE A CA 1
ATOM 679 C C . ILE A 1 90 ? -1.212 9.814 5.663 1.00 93.00 90 ILE A C 1
ATOM 681 O O . ILE A 1 90 ? -2.435 9.721 5.614 1.00 93.00 90 ILE A O 1
ATOM 685 N N . LEU A 1 91 ? -0.528 10.589 4.816 1.00 91.00 91 LEU A N 1
ATOM 686 C CA . LEU A 1 91 ? -1.166 11.419 3.790 1.00 91.00 91 LEU A CA 1
ATOM 687 C C . LEU A 1 91 ? -1.833 10.600 2.675 1.00 91.00 91 LEU A C 1
ATOM 689 O O . LEU A 1 91 ? -2.725 11.104 1.995 1.00 91.00 91 LEU A O 1
ATOM 693 N N . SER A 1 92 ? -1.422 9.343 2.493 1.00 91.06 92 SER A N 1
ATOM 694 C CA . SER A 1 92 ? -2.024 8.422 1.521 1.00 91.06 92 SER A CA 1
ATOM 695 C C . SER A 1 92 ? -3.251 7.693 2.081 1.00 91.06 92 SER A C 1
ATOM 697 O O . SER A 1 92 ? -3.998 7.063 1.329 1.00 91.06 92 SER A O 1
ATOM 699 N N . VAL A 1 93 ? -3.468 7.762 3.396 1.00 93.56 93 VAL A N 1
ATOM 700 C CA . VAL A 1 93 ? -4.574 7.104 4.092 1.00 93.56 93 VAL A CA 1
ATOM 701 C C . VAL A 1 93 ? -5.776 8.044 4.139 1.00 93.56 93 VAL A C 1
ATOM 703 O O . VAL A 1 93 ? -5.657 9.221 4.466 1.00 93.56 93 VAL A O 1
ATOM 706 N N . ARG A 1 94 ? -6.957 7.522 3.803 1.00 93.06 94 ARG A N 1
ATOM 707 C CA . ARG A 1 94 ? -8.223 8.260 3.794 1.00 93.06 94 ARG A CA 1
ATOM 708 C C . ARG A 1 94 ? -9.311 7.438 4.472 1.00 93.06 94 ARG A C 1
ATOM 710 O O . ARG A 1 94 ? -9.240 6.208 4.493 1.00 93.06 94 ARG A O 1
ATOM 717 N N . GLU A 1 95 ? -10.299 8.132 5.021 1.00 94.12 95 GLU A N 1
ATOM 718 C CA . GLU A 1 95 ? -11.534 7.508 5.495 1.00 94.12 95 GLU A CA 1
ATOM 719 C C . GLU A 1 95 ? -12.220 6.759 4.342 1.00 94.12 95 GLU A C 1
ATOM 721 O O . GLU A 1 95 ? -12.015 7.077 3.167 1.00 94.12 95 GLU A O 1
ATOM 726 N N . ASP A 1 96 ? -12.970 5.716 4.689 1.00 93.31 96 ASP A N 1
ATOM 727 C CA . ASP A 1 96 ? -13.681 4.813 3.775 1.00 93.31 96 ASP A CA 1
ATOM 728 C C . ASP A 1 96 ? -12.802 3.980 2.825 1.00 93.31 96 ASP A C 1
ATOM 730 O O . ASP A 1 96 ? -13.322 3.247 1.980 1.00 93.31 96 ASP A O 1
ATOM 734 N N . LEU A 1 97 ? -11.471 4.017 2.963 1.00 93.06 97 LEU A N 1
ATOM 735 C CA . LEU A 1 97 ? -10.608 3.123 2.192 1.00 93.06 97 LEU A CA 1
ATOM 736 C C . LEU A 1 97 ? -10.834 1.658 2.589 1.00 93.06 97 LEU A C 1
ATOM 738 O O . LEU A 1 97 ? -10.839 1.346 3.787 1.00 93.06 97 LEU A O 1
ATOM 742 N N . PRO A 1 98 ? -10.954 0.744 1.607 1.00 92.69 98 PRO A N 1
ATOM 743 C CA . PRO A 1 98 ? -11.081 -0.674 1.879 1.00 92.69 98 PRO A CA 1
ATOM 744 C C . PRO A 1 98 ? -9.777 -1.216 2.457 1.00 92.69 98 PRO A C 1
ATOM 746 O O . PRO A 1 98 ? -8.673 -0.920 1.990 1.00 92.69 98 PRO A O 1
ATOM 749 N N . VAL A 1 99 ? -9.914 -2.065 3.468 1.00 94.94 99 VAL A N 1
ATOM 750 C CA . VAL A 1 99 ? -8.781 -2.710 4.123 1.00 94.94 99 VAL A CA 1
ATOM 751 C C . VAL A 1 99 ? -9.014 -4.205 4.263 1.00 94.94 99 VAL A C 1
ATOM 753 O O . VAL A 1 99 ? -10.141 -4.675 4.436 1.00 94.94 99 VAL A O 1
ATOM 756 N N . LYS A 1 100 ? -7.920 -4.961 4.200 1.00 95.06 100 LYS A N 1
ATOM 757 C CA . LYS A 1 100 ? -7.886 -6.400 4.461 1.00 95.06 100 LYS A CA 1
ATOM 758 C C . LYS A 1 100 ? -7.233 -6.650 5.809 1.00 95.06 100 LYS A C 1
ATOM 760 O O . LYS A 1 100 ? -6.161 -6.119 6.082 1.00 95.06 100 LYS A O 1
ATOM 765 N N . ILE A 1 101 ? -7.876 -7.448 6.648 1.00 94.25 101 ILE A N 1
ATOM 766 C CA . ILE A 1 101 ? -7.431 -7.725 8.010 1.00 94.25 101 ILE A CA 1
ATOM 767 C C . ILE A 1 101 ? -7.229 -9.222 8.178 1.00 94.25 101 ILE A C 1
ATOM 769 O O . ILE A 1 101 ? -8.102 -10.018 7.841 1.00 94.25 101 ILE A O 1
ATOM 773 N N . THR A 1 102 ? -6.117 -9.607 8.789 1.00 93.38 102 THR A N 1
ATOM 774 C CA . THR A 1 102 ? -5.898 -10.968 9.283 1.00 93.38 102 THR A CA 1
ATOM 775 C C . THR A 1 102 ? -5.660 -10.924 10.784 1.00 93.38 102 THR A C 1
ATOM 777 O O . THR A 1 102 ? -4.807 -10.171 11.254 1.00 93.38 102 THR A O 1
ATOM 780 N N . LEU A 1 103 ? -6.394 -11.735 11.540 1.00 92.25 103 LEU A N 1
ATOM 781 C CA . LEU A 1 103 ? -6.232 -11.851 12.988 1.00 92.25 103 LEU A CA 1
ATOM 782 C C . LEU A 1 103 ? -5.293 -13.021 13.289 1.00 92.25 103 LEU A C 1
ATOM 784 O O . LEU A 1 103 ? -5.548 -14.140 12.847 1.00 92.25 103 LEU A O 1
ATOM 788 N N . GLU A 1 104 ? -4.223 -12.791 14.054 1.00 89.06 104 GLU A N 1
ATOM 789 C CA . GLU A 1 104 ? -3.192 -13.819 14.292 1.00 89.06 104 GLU A CA 1
ATOM 790 C C . GLU A 1 104 ? -3.756 -15.071 14.982 1.00 89.06 104 GLU A C 1
ATOM 792 O O . GLU A 1 104 ? -3.336 -16.198 14.704 1.00 89.06 104 GLU A O 1
ATOM 797 N N . ALA A 1 105 ? -4.743 -14.872 15.859 1.00 89.31 105 ALA A N 1
ATOM 798 C CA . ALA A 1 105 ? -5.433 -15.944 16.567 1.00 89.31 105 ALA A CA 1
ATOM 799 C C . ALA A 1 105 ? -6.398 -16.741 15.666 1.00 89.31 105 ALA A C 1
ATOM 801 O O . ALA A 1 105 ? -6.666 -17.909 15.942 1.00 89.31 105 ALA A O 1
ATOM 802 N N . LEU A 1 106 ? -6.898 -16.145 14.575 1.00 88.38 106 LEU A N 1
ATOM 803 C CA . LEU A 1 106 ? -7.865 -16.749 13.652 1.00 88.38 106 LEU A CA 1
ATOM 804 C C . LEU A 1 106 ? -7.201 -17.014 12.295 1.00 88.38 106 LEU A C 1
ATOM 806 O O . LEU A 1 106 ? -7.479 -16.358 11.291 1.00 88.38 106 LEU A O 1
ATOM 810 N N . LYS A 1 107 ? -6.284 -17.986 12.281 1.00 82.75 107 LYS A N 1
ATOM 811 C CA . LYS A 1 107 ? -5.458 -18.308 11.110 1.00 82.75 107 LYS A CA 1
ATOM 812 C C . LYS A 1 107 ? -6.293 -18.694 9.885 1.00 82.75 107 LYS A C 1
ATOM 814 O O . LYS A 1 107 ? -7.288 -19.407 9.991 1.00 82.75 107 LYS A O 1
ATOM 819 N N . GLY A 1 108 ? -5.813 -18.283 8.710 1.00 81.94 108 GLY A N 1
ATOM 820 C CA . GLY A 1 108 ? -6.378 -18.674 7.414 1.00 81.94 108 GLY A CA 1
ATOM 821 C C . GLY A 1 108 ? -7.656 -17.933 7.020 1.00 81.94 108 GLY A C 1
ATOM 822 O O . GLY A 1 108 ? -8.305 -18.340 6.061 1.00 81.94 108 GLY A O 1
ATOM 823 N N . ARG A 1 109 ? -8.023 -16.867 7.741 1.00 86.69 109 ARG A N 1
ATOM 824 C CA . ARG A 1 109 ? -9.162 -16.007 7.409 1.00 86.69 109 ARG A CA 1
ATOM 825 C C . ARG A 1 109 ? -8.698 -14.581 7.154 1.00 86.69 109 ARG A C 1
ATOM 827 O O . ARG A 1 109 ? -7.828 -14.072 7.859 1.00 86.69 109 ARG A O 1
ATOM 834 N N . GLU A 1 110 ? -9.301 -13.962 6.150 1.00 92.00 110 GLU A N 1
ATOM 835 C CA . GLU A 1 110 ? -9.113 -12.558 5.809 1.00 92.00 110 GLU A CA 1
ATOM 836 C C . GLU A 1 110 ? -10.478 -11.872 5.913 1.00 92.00 110 GLU A C 1
ATOM 838 O O . GLU A 1 110 ? -11.474 -12.385 5.403 1.00 92.00 110 GLU A O 1
ATOM 843 N N . TYR A 1 111 ? -10.524 -10.743 6.610 1.00 93.19 111 TYR A N 1
ATOM 844 C CA . TYR A 1 111 ? -11.723 -9.941 6.817 1.00 93.19 111 TYR A CA 1
ATOM 845 C C . TYR A 1 111 ? -11.604 -8.645 6.027 1.00 93.19 111 TYR A C 1
ATOM 847 O O . TYR A 1 111 ? -10.509 -8.101 5.872 1.00 93.19 111 TYR A O 1
ATOM 855 N N . THR A 1 112 ? -12.731 -8.134 5.545 1.00 94.88 112 THR A N 1
ATOM 856 C CA . THR A 1 112 ? -12.792 -6.837 4.869 1.00 94.88 112 THR A CA 1
ATOM 857 C C . THR A 1 112 ? -13.390 -5.805 5.811 1.00 94.88 112 THR A C 1
ATOM 859 O O . THR A 1 112 ? -14.405 -6.059 6.459 1.00 94.88 112 THR A O 1
ATOM 862 N N . GLY A 1 113 ? -12.746 -4.647 5.884 1.00 94.12 113 GLY A N 1
ATOM 863 C CA . GLY A 1 113 ? -13.199 -3.504 6.663 1.00 94.12 113 GLY A CA 1
ATOM 864 C C . GLY A 1 113 ? -12.963 -2.197 5.931 1.00 94.12 113 GLY A C 1
ATOM 865 O O . GLY A 1 113 ? -12.568 -2.187 4.762 1.00 94.12 113 GLY A O 1
ATOM 866 N N . ALA A 1 114 ? -13.156 -1.101 6.655 1.00 95.69 114 ALA A N 1
ATOM 867 C CA . ALA A 1 114 ? -12.852 0.239 6.177 1.00 95.69 114 ALA A CA 1
ATOM 868 C C . ALA A 1 114 ? -12.206 1.088 7.275 1.00 95.69 114 ALA A C 1
ATOM 870 O O . ALA A 1 114 ? -12.404 0.840 8.469 1.00 95.69 114 ALA A O 1
ATOM 871 N N . ILE A 1 115 ? -11.431 2.093 6.871 1.00 95.81 115 ILE A N 1
ATOM 872 C CA . ILE A 1 115 ? -10.906 3.111 7.786 1.00 95.81 115 ILE A CA 1
ATOM 873 C C . ILE A 1 115 ? -12.039 4.053 8.179 1.00 95.81 115 ILE A C 1
ATOM 875 O O . ILE A 1 115 ? -12.689 4.630 7.315 1.00 95.81 115 ILE A O 1
ATOM 879 N N . THR A 1 116 ? -12.259 4.216 9.480 1.00 95.44 116 THR A N 1
ATOM 880 C CA . THR A 1 116 ? -13.340 5.055 10.016 1.00 95.44 116 THR A CA 1
ATOM 881 C C . THR A 1 116 ? -12.843 6.321 10.688 1.00 95.44 116 THR A C 1
ATOM 883 O O . THR A 1 116 ? -13.616 7.255 10.849 1.00 95.44 116 THR A O 1
ATOM 886 N N . GLU A 1 117 ? -11.586 6.348 11.131 1.00 94.50 117 GLU A N 1
ATOM 887 C CA . GLU A 1 117 ? -11.022 7.521 11.794 1.00 94.50 117 GLU A CA 1
ATOM 888 C C . GLU A 1 117 ? -9.516 7.601 11.562 1.00 94.50 117 GLU A C 1
ATOM 890 O O . GLU A 1 117 ? -8.799 6.598 11.641 1.00 94.50 117 GLU A O 1
ATOM 895 N N . ILE A 1 118 ? -9.032 8.816 11.315 1.00 95.25 118 ILE A N 1
ATOM 896 C CA . ILE A 1 118 ? -7.610 9.130 11.223 1.00 95.25 118 ILE A CA 1
ATOM 897 C C . ILE A 1 118 ? -7.282 10.154 12.307 1.00 95.25 118 ILE A C 1
ATOM 899 O O . ILE A 1 118 ? -7.759 11.290 12.299 1.00 95.25 118 ILE A O 1
ATOM 903 N N . GLY A 1 119 ? -6.440 9.749 13.253 1.00 93.44 119 GLY A N 1
ATOM 904 C CA . GLY A 1 119 ? -5.960 10.604 14.324 1.00 93.44 119 GLY A CA 1
ATOM 905 C C . GLY A 1 119 ? -5.223 11.810 13.753 1.00 93.44 119 GLY A C 1
ATOM 906 O O . GLY A 1 119 ? -4.289 11.675 12.970 1.00 93.44 119 GLY A O 1
ATOM 907 N N . ARG A 1 120 ? -5.629 13.011 14.167 1.00 89.06 120 ARG A N 1
ATOM 908 C CA . ARG A 1 120 ? -5.070 14.275 13.651 1.00 89.06 120 ARG A CA 1
ATOM 909 C C . ARG A 1 120 ? -3.783 14.712 14.347 1.00 89.06 120 ARG A C 1
ATOM 911 O O . ARG A 1 120 ? -3.112 15.628 13.879 1.00 89.06 120 ARG A O 1
ATOM 918 N N . THR A 1 121 ? -3.450 14.062 15.457 1.00 91.69 121 THR A N 1
ATOM 919 C CA . THR A 1 121 ? -2.273 14.362 16.270 1.00 91.69 121 THR A CA 1
ATOM 920 C C . THR A 1 121 ? -1.349 13.159 16.254 1.00 91.69 121 THR A C 1
ATOM 922 O O . THR A 1 121 ? -1.723 12.081 16.719 1.00 91.69 121 THR A O 1
ATOM 925 N N . GLY A 1 122 ? -0.145 13.353 15.721 1.00 90.62 122 GLY A N 1
ATOM 926 C CA . GLY A 1 122 ? 0.906 12.349 15.768 1.00 90.62 122 GLY A CA 1
ATOM 927 C C . GLY A 1 122 ? 1.560 12.297 17.147 1.00 90.62 122 GLY A C 1
ATOM 928 O O . GLY A 1 122 ? 1.689 13.313 17.831 1.00 90.62 122 GLY A O 1
ATOM 929 N N . SER A 1 123 ? 1.999 11.112 17.552 1.00 93.06 123 SER A N 1
ATOM 930 C CA . SER A 1 123 ? 2.890 10.919 18.695 1.00 93.06 123 SER A CA 1
ATOM 931 C C . SER A 1 123 ? 4.302 10.656 18.182 1.00 93.06 123 SER A C 1
ATOM 933 O O . SER A 1 123 ? 4.487 9.751 17.367 1.00 93.06 123 SER A O 1
ATOM 935 N N . ASN A 1 124 ? 5.287 11.417 18.658 1.00 92.00 124 ASN A N 1
ATOM 936 C CA . ASN A 1 124 ? 6.693 11.183 18.339 1.00 92.00 124 ASN A CA 1
ATOM 937 C C . ASN A 1 124 ? 7.352 10.372 19.457 1.00 92.00 124 ASN A C 1
ATOM 939 O O . ASN A 1 124 ? 7.323 10.772 20.621 1.00 92.00 124 ASN A O 1
ATOM 943 N N . GLU A 1 125 ? 7.947 9.241 19.097 1.00 85.44 125 GLU A N 1
ATOM 944 C CA . GLU A 1 125 ? 8.685 8.388 20.023 1.00 85.44 125 GLU A CA 1
ATOM 945 C C . GLU A 1 125 ? 10.055 8.092 19.402 1.00 85.44 125 GLU A C 1
ATOM 947 O O . GLU A 1 125 ? 10.163 7.404 18.387 1.00 85.44 125 GLU A O 1
ATOM 952 N N . GLY A 1 126 ? 11.114 8.689 19.959 1.00 84.44 126 GLY A N 1
ATOM 953 C CA . GLY A 1 126 ? 12.483 8.493 19.466 1.00 84.44 126 GLY A CA 1
ATOM 954 C C . GLY A 1 126 ? 12.751 9.051 18.062 1.00 84.44 126 GLY A C 1
ATOM 955 O O . GLY A 1 126 ? 13.593 8.510 17.353 1.00 84.44 126 GLY A O 1
ATOM 956 N N . GLY A 1 127 ? 12.046 10.108 17.646 1.00 87.25 127 GLY A N 1
ATOM 957 C CA . GLY A 1 127 ? 12.217 10.724 16.327 1.00 87.25 127 GLY A CA 1
ATOM 958 C C . GLY A 1 127 ? 11.372 10.096 15.217 1.00 87.25 127 GLY A C 1
ATOM 959 O O . GLY A 1 127 ? 11.402 10.603 14.102 1.00 87.25 127 GLY A O 1
ATOM 960 N N . ASN A 1 128 ? 10.587 9.053 15.505 1.00 89.75 128 ASN A N 1
ATOM 961 C CA . ASN A 1 128 ? 9.601 8.508 14.575 1.00 89.75 128 ASN A CA 1
ATOM 962 C C . ASN A 1 128 ? 8.194 8.987 14.982 1.00 89.75 128 ASN A C 1
ATOM 964 O O . ASN A 1 128 ? 7.694 8.640 16.058 1.00 89.75 128 ASN A O 1
ATOM 968 N N . THR A 1 129 ? 7.583 9.823 14.140 1.00 93.75 129 THR A N 1
ATOM 969 C CA . THR A 1 129 ? 6.217 10.325 14.323 1.00 93.75 129 THR A CA 1
ATOM 970 C C . THR A 1 129 ? 5.215 9.326 13.757 1.00 93.75 129 THR A C 1
ATOM 972 O O . THR A 1 129 ? 5.290 8.954 12.589 1.00 93.75 129 THR A O 1
ATOM 975 N N . LYS A 1 130 ? 4.228 8.933 14.570 1.00 94.69 130 LYS A N 1
ATOM 976 C CA . LYS A 1 130 ? 3.154 8.023 14.152 1.00 94.69 130 LYS A CA 1
ATOM 977 C C . LYS A 1 130 ? 1.774 8.566 14.466 1.00 94.69 130 LYS A C 1
ATOM 979 O O . LYS A 1 130 ? 1.573 9.212 15.492 1.00 94.69 130 LYS A O 1
ATOM 984 N N . TYR A 1 131 ? 0.817 8.222 13.619 1.00 95.00 131 TYR A N 1
ATOM 985 C CA . TYR A 1 131 ? -0.586 8.593 13.728 1.00 95.00 131 TYR A CA 1
ATOM 986 C C . TYR A 1 131 ? -1.432 7.353 14.003 1.00 95.00 131 TYR A C 1
ATOM 988 O O . TYR A 1 131 ? -1.212 6.294 13.412 1.00 95.00 131 TYR A O 1
ATOM 996 N N . ASN A 1 132 ? -2.402 7.478 14.907 1.00 95.44 132 ASN A N 1
ATOM 997 C CA . ASN A 1 132 ? -3.367 6.411 15.150 1.00 95.44 132 ASN A CA 1
ATOM 998 C C . ASN A 1 132 ? -4.419 6.426 14.040 1.00 95.44 132 ASN A C 1
ATOM 1000 O O . ASN A 1 132 ? -5.003 7.469 13.770 1.00 95.44 132 ASN A O 1
ATOM 1004 N N . VAL A 1 133 ? -4.688 5.277 13.432 1.00 96.12 133 VAL A N 1
ATOM 1005 C CA . VAL A 1 133 ? -5.776 5.093 12.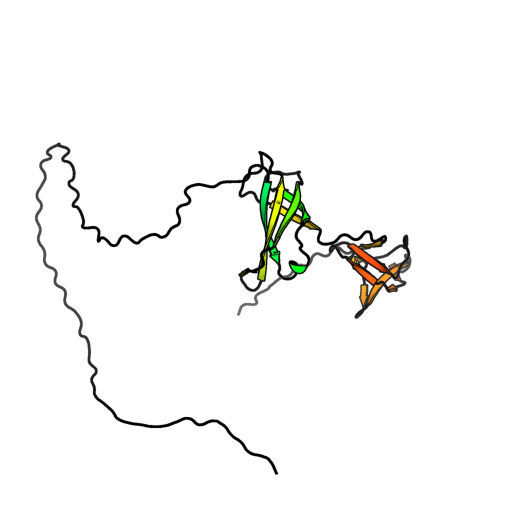466 1.00 96.12 133 VAL A CA 1
ATOM 1006 C C . VAL A 1 133 ? -6.683 3.990 12.986 1.00 96.12 133 VAL A C 1
ATOM 1008 O O . VAL A 1 133 ? -6.198 2.942 13.416 1.00 96.12 133 VAL A O 1
ATOM 1011 N N . THR A 1 134 ? -7.990 4.223 12.956 1.00 95.62 134 THR A N 1
ATOM 1012 C CA . THR A 1 134 ? -8.992 3.250 13.382 1.00 95.62 134 THR A CA 1
ATOM 1013 C C . THR A 1 134 ? -9.671 2.636 12.172 1.00 95.62 134 THR A C 1
ATOM 1015 O O . THR A 1 134 ? -10.166 3.321 11.277 1.00 95.62 134 THR A O 1
ATOM 1018 N N . VAL A 1 135 ? -9.699 1.311 12.173 1.00 96.06 135 VAL A N 1
ATOM 1019 C CA . VAL A 1 135 ? -10.350 0.464 11.183 1.00 96.06 135 VAL A CA 1
ATOM 1020 C C . VAL A 1 135 ? -11.551 -0.209 11.826 1.00 96.06 135 VAL A C 1
ATOM 1022 O O . VAL A 1 135 ? -11.443 -0.726 12.938 1.00 96.06 135 VAL A O 1
ATOM 1025 N N . SER A 1 136 ? -12.668 -0.255 11.109 1.00 94.12 136 SER A N 1
ATOM 1026 C CA . SER A 1 136 ? -13.862 -0.996 11.504 1.00 94.12 136 SER A CA 1
ATOM 1027 C C . SER A 1 136 ? -14.022 -2.257 10.660 1.00 94.12 136 SER A C 1
ATOM 1029 O O . SER A 1 136 ? -13.886 -2.216 9.434 1.00 94.12 136 SER A O 1
ATOM 1031 N N . ILE A 1 137 ? -14.326 -3.373 11.322 1.00 93.88 137 ILE A N 1
ATOM 1032 C CA . ILE A 1 137 ? -14.678 -4.650 10.694 1.00 93.88 137 ILE A CA 1
ATOM 1033 C C . ILE A 1 137 ? -15.986 -5.194 11.285 1.00 93.88 137 ILE A C 1
ATOM 1035 O O . ILE A 1 137 ? -16.286 -4.918 12.453 1.00 93.88 137 ILE A O 1
ATOM 1039 N N . PRO A 1 138 ? -16.753 -6.001 10.531 1.00 91.88 138 PRO A N 1
ATOM 1040 C CA . PRO A 1 138 ? -17.866 -6.762 11.091 1.00 91.88 138 PRO A CA 1
ATOM 1041 C C . PRO A 1 138 ? -17.388 -7.674 12.224 1.00 91.88 138 PRO A C 1
ATOM 1043 O O . PRO A 1 138 ? -16.343 -8.320 12.109 1.00 91.88 138 PRO A O 1
ATOM 1046 N N . ARG A 1 139 ? -18.144 -7.730 13.321 1.00 89.62 139 ARG A N 1
ATOM 1047 C CA . ARG A 1 139 ? -17.823 -8.604 14.450 1.00 89.62 139 ARG A CA 1
ATOM 1048 C C . ARG A 1 139 ? -18.231 -10.046 14.146 1.00 89.62 139 ARG A C 1
ATOM 1050 O O . ARG A 1 139 ? -19.364 -10.305 13.755 1.00 89.62 139 ARG A O 1
ATOM 1057 N N . GLU A 1 140 ? -17.342 -10.991 14.442 1.00 90.00 140 GLU A N 1
ATOM 1058 C CA . GLU A 1 140 ? -17.676 -12.414 14.580 1.00 90.00 140 GLU A CA 1
ATOM 1059 C C . GLU A 1 140 ? -17.545 -12.867 16.045 1.00 90.00 140 GLU A C 1
ATOM 1061 O O . GLU A 1 140 ? -16.806 -12.277 16.835 1.00 90.00 140 GLU A O 1
ATOM 1066 N N . GLU A 1 141 ? -18.259 -13.930 16.423 1.00 85.81 141 GLU A N 1
ATOM 1067 C CA . GLU A 1 141 ? -18.313 -14.449 17.804 1.00 85.81 141 GLU A CA 1
ATOM 1068 C C . GLU A 1 141 ? -16.930 -14.838 18.357 1.00 85.81 141 GLU A C 1
ATOM 1070 O O . GLU A 1 141 ? -16.641 -14.665 19.539 1.00 85.81 141 GLU A O 1
ATOM 1075 N N . ASN A 1 142 ? -16.046 -15.318 17.485 1.00 88.31 142 ASN A N 1
ATOM 1076 C CA . ASN A 1 142 ? -14.683 -15.726 17.813 1.00 88.31 142 ASN A CA 1
ATOM 1077 C C . ASN A 1 142 ? -13.679 -14.559 17.870 1.00 88.31 142 ASN A C 1
ATOM 1079 O O . ASN A 1 142 ? -12.509 -14.796 18.171 1.00 88.31 142 ASN A O 1
ATOM 1083 N N . MET A 1 143 ? -14.097 -13.321 17.586 1.00 90.44 143 MET A N 1
ATOM 1084 C CA . MET A 1 143 ? -13.246 -12.139 17.712 1.00 90.44 143 MET A CA 1
ATOM 1085 C C . MET A 1 143 ? -13.286 -11.620 19.149 1.00 90.44 143 MET A C 1
ATOM 1087 O O . MET A 1 143 ? -14.322 -11.172 19.647 1.00 90.44 143 MET A O 1
ATOM 1091 N N . ILE A 1 144 ? -12.135 -11.645 19.817 1.00 88.62 144 ILE A N 1
ATOM 1092 C CA . ILE A 1 144 ? -11.992 -11.202 21.207 1.00 88.62 144 ILE A CA 1
ATOM 1093 C C . ILE A 1 144 ? -11.150 -9.917 21.231 1.00 88.62 144 ILE A C 1
ATOM 1095 O O . ILE A 1 144 ? -10.088 -9.883 20.601 1.00 88.62 144 ILE A O 1
ATOM 1099 N N . PRO A 1 145 ? -11.577 -8.856 21.948 1.00 88.62 145 PRO A N 1
ATOM 1100 C CA . PRO A 1 145 ? -10.769 -7.651 22.107 1.00 88.62 145 PRO A CA 1
ATOM 1101 C C . PRO A 1 145 ? -9.383 -7.963 22.684 1.00 88.62 145 PRO A C 1
ATOM 1103 O O . PRO A 1 145 ? -9.252 -8.775 23.599 1.00 88.62 145 PRO A O 1
ATOM 1106 N N . GLY A 1 146 ? -8.353 -7.306 22.151 1.00 88.75 146 GLY A N 1
ATOM 1107 C CA . GLY A 1 146 ? -6.954 -7.534 22.532 1.00 88.75 146 GLY A CA 1
ATOM 1108 C C . GLY A 1 146 ? -6.197 -8.535 21.650 1.00 88.75 146 GLY A C 1
ATOM 1109 O O . GLY A 1 146 ? -5.010 -8.746 21.874 1.00 88.75 146 GLY A O 1
ATOM 1110 N N . MET A 1 147 ? -6.838 -9.134 20.639 1.00 91.06 147 MET A N 1
ATOM 1111 C CA . MET A 1 147 ? -6.137 -9.910 19.610 1.00 91.06 147 MET A CA 1
ATOM 1112 C C . MET A 1 147 ? -5.213 -9.030 18.761 1.00 91.06 147 MET A C 1
ATOM 1114 O O . MET A 1 147 ? -5.559 -7.904 18.405 1.00 91.06 147 MET A O 1
ATOM 1118 N N . ASN A 1 148 ? -4.077 -9.596 18.356 1.00 92.56 148 ASN A N 1
ATOM 1119 C CA . ASN A 1 148 ? -3.225 -8.992 17.341 1.00 92.56 148 ASN A CA 1
ATOM 1120 C C . ASN A 1 148 ? -3.872 -9.106 15.957 1.00 92.56 148 ASN A C 1
ATOM 1122 O O . ASN A 1 148 ? -4.401 -10.159 15.577 1.00 92.56 148 ASN A O 1
ATOM 1126 N N . ALA A 1 149 ? -3.768 -8.027 15.189 1.00 92.00 149 ALA A N 1
ATOM 1127 C CA . ALA A 1 149 ? -4.259 -7.930 13.827 1.00 92.00 149 ALA A CA 1
ATOM 1128 C C . ALA A 1 149 ? -3.150 -7.407 12.913 1.00 92.00 149 ALA A C 1
ATOM 1130 O O . ALA A 1 149 ? -2.437 -6.471 13.272 1.00 92.00 149 ALA A O 1
ATOM 1131 N N . ALA A 1 150 ? -3.050 -7.969 11.713 1.00 93.06 150 ALA A N 1
ATOM 1132 C CA . ALA A 1 150 ? -2.329 -7.353 10.610 1.00 93.06 150 ALA A CA 1
ATOM 1133 C C . ALA A 1 150 ? -3.346 -6.734 9.650 1.00 93.06 150 ALA A C 1
ATOM 1135 O O . ALA A 1 150 ? -4.342 -7.370 9.298 1.00 93.06 150 ALA A O 1
ATOM 1136 N N . VAL A 1 151 ? -3.100 -5.487 9.251 1.00 93.62 151 VAL A N 1
ATOM 1137 C CA . VAL A 1 151 ? -3.977 -4.709 8.373 1.00 93.62 151 VAL A CA 1
ATOM 1138 C C . VAL A 1 151 ? -3.210 -4.360 7.106 1.00 93.62 151 VAL A C 1
ATOM 1140 O O . VAL A 1 151 ? -2.115 -3.806 7.169 1.00 93.62 151 VAL A O 1
ATOM 1143 N N . LYS A 1 152 ? -3.797 -4.668 5.952 1.00 93.25 152 LYS A N 1
ATOM 1144 C CA . LYS A 1 152 ? -3.324 -4.257 4.635 1.00 93.25 152 LYS A CA 1
ATOM 1145 C C . LYS A 1 152 ? -4.280 -3.207 4.083 1.00 93.25 152 LYS A C 1
ATOM 1147 O O . LYS A 1 152 ? -5.456 -3.494 3.860 1.00 93.25 152 LYS A O 1
ATOM 1152 N N . ILE A 1 153 ? -3.762 -2.001 3.881 1.00 92.88 153 ILE A N 1
ATOM 1153 C CA . ILE A 1 153 ? -4.511 -0.856 3.360 1.00 92.88 153 ILE A CA 1
ATOM 1154 C C . ILE A 1 153 ? -4.187 -0.702 1.881 1.00 92.88 153 ILE A C 1
ATOM 1156 O O . ILE A 1 153 ? -3.015 -0.624 1.516 1.00 92.88 153 ILE A O 1
ATOM 1160 N N . THR A 1 154 ? -5.215 -0.635 1.041 1.00 89.44 154 THR A N 1
ATOM 1161 C CA . THR A 1 154 ? -5.047 -0.263 -0.365 1.00 89.44 154 THR A CA 1
ATOM 1162 C C . THR A 1 154 ? -5.239 1.247 -0.487 1.00 89.44 154 THR A C 1
ATOM 1164 O O . THR A 1 154 ? -6.355 1.745 -0.374 1.00 89.44 154 THR A O 1
ATOM 1167 N N . THR A 1 155 ? -4.148 1.994 -0.661 1.00 87.06 155 THR A N 1
ATOM 1168 C CA . THR A 1 155 ? -4.165 3.472 -0.698 1.00 87.06 155 THR A CA 1
ATOM 1169 C C . THR A 1 155 ? -4.512 4.036 -2.075 1.00 87.06 155 THR A C 1
ATOM 1171 O O . THR A 1 155 ? -5.107 5.112 -2.182 1.00 87.06 155 THR A O 1
ATOM 1174 N N . ALA A 1 156 ? -4.182 3.291 -3.127 1.00 84.38 156 ALA A N 1
ATOM 1175 C CA . ALA A 1 156 ? -4.512 3.603 -4.504 1.00 84.38 156 ALA A CA 1
ATOM 1176 C C . ALA A 1 156 ? -4.648 2.309 -5.316 1.00 84.38 156 ALA A C 1
ATOM 1178 O O . ALA A 1 156 ? -3.948 1.328 -5.066 1.00 84.38 156 ALA A O 1
ATOM 1179 N N . GLU A 1 157 ? -5.532 2.334 -6.306 1.00 80.50 157 GLU A N 1
ATOM 1180 C CA . GLU A 1 157 ? -5.646 1.307 -7.334 1.00 80.50 157 GLU A CA 1
ATOM 1181 C C . GLU A 1 157 ? -5.505 1.996 -8.689 1.00 80.50 157 GLU A C 1
ATOM 1183 O O . GLU A 1 157 ? -6.048 3.083 -8.897 1.00 80.50 157 GLU A O 1
ATOM 1188 N N . SER A 1 158 ? -4.760 1.375 -9.600 1.00 79.56 158 SER A N 1
ATOM 1189 C CA . SER A 1 158 ? -4.731 1.772 -11.004 1.00 79.56 158 SER A CA 1
ATOM 1190 C C . SER A 1 158 ? -5.173 0.589 -11.851 1.00 79.56 158 SER A C 1
ATOM 1192 O O . SER A 1 158 ? -4.740 -0.544 -11.636 1.00 79.56 158 SER A O 1
ATOM 1194 N N . GLU A 1 159 ? -6.006 0.863 -12.850 1.00 76.38 159 GLU A N 1
ATOM 1195 C CA . GLU A 1 159 ? -6.378 -0.095 -13.896 1.00 76.38 159 GLU A CA 1
ATOM 1196 C C . GLU A 1 159 ? -5.335 -0.136 -15.027 1.00 76.38 159 GLU A C 1
ATOM 1198 O O . GLU A 1 159 ? -5.640 -0.512 -16.163 1.00 76.38 159 GLU A O 1
ATOM 1203 N N . ALA A 1 160 ? -4.098 0.280 -14.734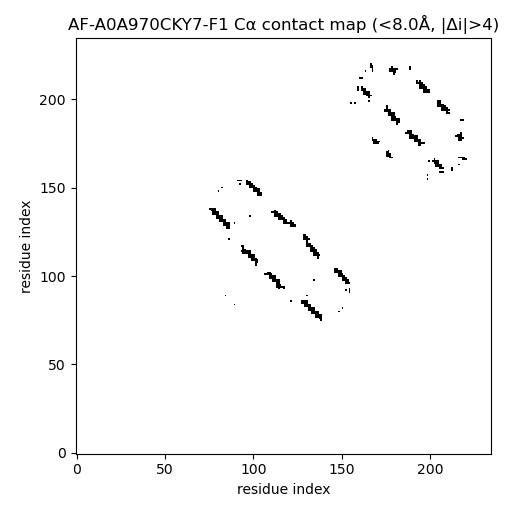 1.00 71.56 160 ALA A N 1
ATOM 1204 C CA . ALA A 1 160 ? -3.033 0.392 -15.710 1.00 71.56 160 ALA A CA 1
ATOM 1205 C C . ALA A 1 160 ? -2.890 -0.873 -16.564 1.00 71.56 160 ALA A C 1
ATOM 1207 O O . ALA A 1 160 ? -2.784 -1.985 -16.034 1.00 71.56 160 ALA A O 1
ATOM 1208 N N . PRO A 1 161 ? -2.786 -0.733 -17.893 1.00 74.25 161 PRO A N 1
ATOM 1209 C CA . PRO A 1 161 ? -2.684 -1.891 -18.766 1.00 74.25 161 PRO A CA 1
ATOM 1210 C C . PRO A 1 161 ? -1.322 -2.595 -18.677 1.00 74.25 161 PRO A C 1
ATOM 1212 O O . PRO A 1 161 ? -1.217 -3.736 -19.135 1.00 74.25 161 PRO A O 1
ATOM 1215 N N . ILE A 1 162 ? -0.281 -1.928 -18.158 1.00 88.38 162 ILE A N 1
ATOM 1216 C CA . ILE A 1 162 ? 1.104 -2.412 -18.168 1.00 88.38 162 ILE A CA 1
ATOM 1217 C C . ILE A 1 162 ? 1.746 -2.188 -16.796 1.00 88.38 162 ILE A C 1
ATOM 1219 O O . ILE A 1 162 ? 1.901 -1.060 -16.336 1.00 88.38 162 ILE A O 1
ATOM 1223 N N . THR A 1 163 ? 2.178 -3.282 -16.172 1.00 92.31 163 THR A N 1
ATOM 1224 C CA . THR A 1 163 ? 3.026 -3.255 -14.976 1.00 92.31 163 THR A CA 1
ATOM 1225 C C . THR A 1 163 ? 4.264 -4.105 -15.209 1.00 92.31 163 THR A C 1
ATOM 1227 O O . THR A 1 163 ? 4.177 -5.204 -15.766 1.00 92.31 163 THR A O 1
ATOM 1230 N N . VAL A 1 164 ? 5.415 -3.621 -14.755 1.00 93.00 164 VAL A N 1
ATOM 1231 C CA . VAL A 1 164 ? 6.697 -4.332 -14.828 1.00 93.00 164 VAL A CA 1
ATOM 1232 C C . VAL A 1 164 ? 7.253 -4.542 -13.420 1.00 93.00 164 VAL A C 1
ATOM 1234 O O . VAL A 1 164 ? 6.928 -3.766 -12.525 1.00 93.00 164 VAL A O 1
ATOM 1237 N N . PRO A 1 165 ? 8.071 -5.578 -13.171 1.00 93.25 165 PRO A N 1
ATOM 1238 C CA . PRO A 1 165 ? 8.786 -5.697 -11.903 1.00 93.25 165 PRO A CA 1
ATOM 1239 C C . PRO A 1 165 ? 9.641 -4.453 -11.638 1.00 93.25 165 PRO A C 1
ATOM 1241 O O . PRO A 1 165 ? 10.309 -3.972 -12.551 1.00 93.25 165 PRO A O 1
ATOM 1244 N N . ALA A 1 166 ? 9.682 -3.968 -10.396 1.00 92.38 166 ALA A N 1
ATOM 1245 C CA . ALA A 1 166 ? 10.498 -2.807 -10.024 1.00 92.38 166 ALA A CA 1
ATOM 1246 C C . ALA A 1 166 ? 11.987 -3.018 -10.361 1.00 92.38 166 ALA A C 1
ATOM 1248 O O . ALA A 1 166 ? 12.664 -2.104 -10.818 1.00 92.38 166 ALA A O 1
ATOM 1249 N N . ALA A 1 167 ? 12.470 -4.261 -10.247 1.00 91.44 167 ALA A N 1
ATOM 1250 C CA . ALA A 1 167 ? 13.830 -4.659 -10.619 1.00 91.44 167 ALA A CA 1
ATOM 1251 C C . ALA A 1 167 ? 14.155 -4.516 -12.122 1.00 91.44 167 ALA A C 1
ATOM 1253 O O . ALA A 1 167 ? 15.317 -4.625 -12.507 1.00 91.44 167 ALA A O 1
ATOM 1254 N N . ALA A 1 168 ? 13.150 -4.317 -12.980 1.00 93.00 168 ALA A N 1
ATOM 1255 C CA . ALA A 1 168 ? 13.349 -4.086 -14.407 1.00 93.00 168 ALA A CA 1
ATOM 1256 C C . ALA A 1 168 ? 13.596 -2.614 -14.761 1.00 93.00 168 ALA A C 1
ATOM 1258 O O . ALA A 1 168 ? 14.007 -2.323 -15.887 1.00 93.00 168 ALA A O 1
ATOM 1259 N N . LEU A 1 169 ? 13.346 -1.699 -13.822 1.00 93.81 169 LEU A N 1
ATOM 1260 C CA . LEU A 1 169 ? 13.582 -0.278 -14.016 1.00 93.81 169 LEU A CA 1
ATOM 1261 C C . LEU A 1 169 ? 15.068 0.042 -13.863 1.00 93.81 169 LEU A C 1
ATOM 1263 O O . LEU A 1 169 ? 15.754 -0.449 -12.969 1.00 93.81 169 LEU A O 1
ATOM 1267 N N . VAL A 1 170 ? 15.558 0.901 -14.748 1.00 93.44 170 VAL A N 1
ATOM 1268 C CA . VAL A 1 170 ? 16.916 1.432 -14.717 1.00 93.44 170 VAL A CA 1
ATOM 1269 C C . VAL A 1 170 ? 16.827 2.943 -14.640 1.00 93.44 170 VAL A C 1
ATOM 1271 O O . VAL A 1 170 ? 16.414 3.597 -15.597 1.00 93.44 170 VAL A O 1
ATOM 1274 N N . GLU A 1 171 ? 17.258 3.505 -13.521 1.00 93.38 171 GLU A N 1
ATOM 1275 C CA . GLU A 1 171 ? 17.322 4.950 -13.339 1.00 93.38 171 GLU A CA 1
ATOM 1276 C C . GLU A 1 171 ? 18.671 5.479 -13.839 1.00 93.38 171 GLU A C 1
ATOM 1278 O O . GLU A 1 171 ? 19.742 4.998 -13.456 1.00 93.38 171 GLU A O 1
ATOM 1283 N N . LYS A 1 172 ? 18.635 6.473 -14.732 1.00 92.44 172 LYS A N 1
ATOM 1284 C CA . LYS A 1 172 ? 19.823 7.203 -15.191 1.00 92.44 172 LYS A CA 1
ATOM 1285 C C . LYS A 1 172 ? 19.577 8.698 -15.049 1.00 92.44 172 LYS A C 1
ATOM 1287 O O . LYS A 1 172 ? 18.956 9.328 -15.904 1.00 92.44 172 LYS A O 1
ATOM 1292 N N . GLY A 1 173 ? 20.100 9.276 -13.971 1.00 91.06 173 GLY A N 1
ATOM 1293 C CA . GLY A 1 173 ? 19.829 10.670 -13.628 1.00 91.06 173 GLY A CA 1
ATOM 1294 C C . GLY A 1 173 ? 18.359 10.849 -13.253 1.00 91.06 173 GLY A C 1
ATOM 1295 O O . GLY A 1 173 ? 17.866 10.143 -12.387 1.00 91.06 173 GLY A O 1
ATOM 1296 N N . ALA A 1 174 ? 17.664 11.774 -13.916 1.00 90.44 174 ALA A N 1
ATOM 1297 C CA . ALA A 1 174 ? 16.252 12.078 -13.653 1.00 90.44 174 ALA A CA 1
ATOM 1298 C C . ALA A 1 174 ? 15.262 11.276 -14.522 1.00 90.44 174 ALA A C 1
ATOM 1300 O O . ALA A 1 174 ? 14.083 11.613 -14.570 1.00 90.44 174 ALA A O 1
ATOM 1301 N N . LYS A 1 175 ? 15.742 10.278 -15.271 1.00 94.25 175 LYS A N 1
ATOM 1302 C CA . LYS A 1 175 ? 14.940 9.515 -16.232 1.00 94.25 175 LYS A CA 1
ATOM 1303 C C . LYS A 1 175 ? 14.990 8.025 -15.926 1.00 94.25 175 LYS A C 1
ATOM 1305 O O . LYS A 1 175 ? 16.045 7.497 -15.562 1.00 94.25 175 LYS A O 1
ATOM 1310 N N . THR A 1 176 ? 13.864 7.363 -16.159 1.00 96.06 176 THR A N 1
ATOM 1311 C CA . THR A 1 176 ? 13.681 5.928 -15.939 1.00 96.06 176 THR A CA 1
ATOM 1312 C C . THR A 1 176 ? 13.592 5.201 -17.274 1.00 96.06 176 THR A C 1
ATOM 1314 O O . THR A 1 176 ? 13.005 5.694 -18.237 1.00 96.06 176 THR A O 1
ATOM 1317 N N . TYR A 1 177 ? 14.203 4.022 -17.342 1.00 95.75 177 TYR A N 1
ATOM 1318 C CA . TYR A 1 177 ? 14.308 3.225 -18.555 1.00 95.75 177 TYR A CA 1
ATOM 1319 C C . TYR A 1 177 ? 14.010 1.748 -18.297 1.00 95.75 177 TYR A C 1
ATOM 1321 O O . TYR A 1 177 ? 14.171 1.260 -17.180 1.00 95.75 177 TYR A O 1
ATOM 1329 N N . VAL A 1 178 ? 13.675 1.017 -19.359 1.00 95.88 178 VAL A N 1
ATOM 1330 C CA . VAL A 1 178 ? 13.585 -0.452 -19.375 1.00 95.88 178 VAL A CA 1
ATOM 1331 C C . VAL A 1 178 ? 14.348 -1.022 -20.568 1.00 95.88 178 VAL A C 1
ATOM 1333 O O . VAL A 1 178 ? 14.452 -0.373 -21.611 1.00 95.88 178 VAL A O 1
ATOM 1336 N N . TYR A 1 179 ? 14.874 -2.243 -20.446 1.00 95.12 179 TYR A N 1
ATOM 1337 C CA . TYR A 1 179 ? 15.468 -2.947 -21.586 1.00 95.12 179 TYR A CA 1
ATOM 1338 C C . TYR A 1 179 ? 14.403 -3.724 -22.354 1.00 95.12 179 TYR A C 1
ATOM 1340 O O . TYR A 1 179 ? 13.674 -4.535 -21.784 1.00 95.12 179 TYR A O 1
ATOM 1348 N N . THR A 1 180 ? 14.349 -3.508 -23.664 1.00 93.75 180 THR A N 1
ATOM 1349 C CA . THR A 1 180 ? 13.345 -4.114 -24.559 1.00 93.75 180 THR A CA 1
ATOM 1350 C C . THR A 1 180 ? 13.907 -5.241 -25.423 1.00 93.75 180 THR A C 1
ATOM 1352 O O . THR A 1 180 ? 13.179 -5.869 -26.188 1.00 93.75 180 THR A O 1
ATOM 1355 N N . SER A 1 181 ? 15.204 -5.535 -25.301 1.00 92.44 181 SER A N 1
ATOM 1356 C CA . SER A 1 181 ? 15.845 -6.638 -26.017 1.00 92.44 181 SER A CA 1
ATOM 1357 C C . SER A 1 181 ? 16.967 -7.279 -25.203 1.00 92.44 181 SER A C 1
ATOM 1359 O O . SER A 1 181 ? 17.600 -6.636 -24.362 1.00 92.44 181 SER A O 1
ATOM 1361 N N . TYR A 1 182 ? 17.237 -8.547 -25.495 1.00 92.94 182 TYR A N 1
ATOM 1362 C CA . TYR A 1 182 ? 18.323 -9.325 -24.914 1.00 92.94 182 TYR A CA 1
ATOM 1363 C C . TYR A 1 182 ? 19.080 -10.053 -26.030 1.00 92.94 182 TYR A C 1
ATOM 1365 O O . TYR A 1 182 ? 18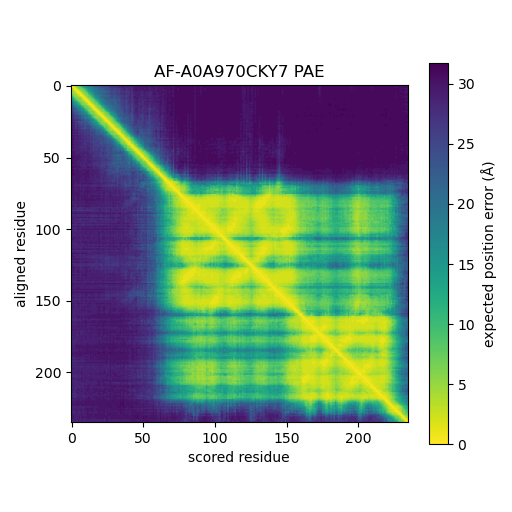.466 -10.616 -26.935 1.00 92.94 182 TYR A O 1
ATOM 1373 N N . ASP A 1 183 ? 20.412 -9.985 -26.000 1.00 90.94 183 ASP A N 1
ATOM 1374 C CA . ASP A 1 183 ? 21.293 -10.704 -26.925 1.00 90.94 183 ASP A CA 1
ATOM 1375 C C . ASP A 1 183 ? 21.829 -11.968 -26.241 1.00 90.94 183 ASP A C 1
ATOM 1377 O O . ASP A 1 183 ? 22.769 -11.896 -25.446 1.00 90.94 183 ASP A O 1
ATOM 1381 N N . ASP A 1 184 ? 21.257 -13.126 -26.588 1.00 87.56 184 ASP A N 1
ATOM 1382 C CA . ASP A 1 184 ? 21.653 -14.441 -26.059 1.00 87.56 184 ASP A CA 1
ATOM 1383 C C . ASP A 1 184 ? 23.133 -14.776 -26.310 1.00 87.56 184 ASP A C 1
ATOM 1385 O O . ASP A 1 184 ? 23.749 -15.504 -25.535 1.00 87.56 184 ASP A O 1
ATOM 1389 N N . LYS A 1 185 ? 23.732 -14.278 -27.402 1.00 90.12 185 LYS A N 1
ATOM 1390 C CA . LYS A 1 185 ? 25.109 -14.641 -27.782 1.00 90.12 185 LYS A CA 1
ATOM 1391 C C . LYS A 1 185 ? 26.146 -13.896 -26.958 1.00 90.12 185 LYS A C 1
ATOM 1393 O O . LYS A 1 185 ? 27.249 -14.401 -26.763 1.00 90.12 185 LYS A O 1
ATOM 1398 N N . LYS A 1 186 ? 25.814 -12.674 -26.545 1.00 89.44 186 LYS A N 1
ATOM 1399 C CA . LYS A 1 186 ? 26.686 -11.807 -25.743 1.00 89.44 186 LYS A CA 1
ATOM 1400 C C . LYS A 1 186 ? 26.283 -11.752 -24.276 1.00 89.44 186 LYS A C 1
ATOM 1402 O O . LYS A 1 186 ? 26.993 -11.107 -23.511 1.00 89.44 186 LYS A O 1
ATOM 1407 N N . ASP A 1 187 ? 25.171 -12.394 -23.916 1.00 86.75 187 ASP A N 1
ATOM 1408 C CA . ASP A 1 187 ? 24.556 -12.310 -22.593 1.00 86.75 187 ASP A CA 1
ATOM 1409 C C . ASP A 1 187 ? 24.449 -10.839 -22.145 1.00 86.75 187 ASP A C 1
ATOM 1411 O O . ASP A 1 187 ? 25.019 -10.408 -21.137 1.00 86.75 187 ASP A O 1
ATOM 1415 N N . SER A 1 188 ? 23.786 -10.017 -22.971 1.00 88.69 188 SER A N 1
ATOM 1416 C CA . SER A 1 188 ? 23.671 -8.576 -22.727 1.00 88.69 188 SER A CA 1
ATOM 1417 C C . SER A 1 188 ? 22.257 -8.037 -22.942 1.00 88.69 188 SER A C 1
ATOM 1419 O O . SER A 1 188 ? 21.581 -8.348 -23.923 1.00 88.69 188 SER A O 1
ATOM 1421 N N . LEU A 1 189 ? 21.817 -7.188 -22.010 1.00 91.12 189 LEU A N 1
ATOM 1422 C CA . LEU A 1 189 ? 20.585 -6.408 -22.126 1.00 91.12 189 LEU A CA 1
ATOM 1423 C C . LEU A 1 189 ? 20.837 -5.188 -23.017 1.00 91.12 189 LEU A C 1
ATOM 1425 O O . LEU A 1 189 ? 21.814 -4.466 -22.817 1.00 91.12 189 LEU A O 1
ATOM 1429 N N . ASN A 1 190 ? 19.961 -4.955 -23.993 1.00 90.25 190 ASN A N 1
ATOM 1430 C CA . ASN A 1 190 ? 20.105 -3.889 -24.983 1.00 90.25 190 ASN A CA 1
ATOM 1431 C C . ASN A 1 190 ? 18.777 -3.141 -25.196 1.00 90.25 190 ASN A C 1
ATOM 1433 O O . ASN A 1 190 ? 17.727 -3.541 -24.693 1.00 90.25 190 ASN A O 1
ATOM 1437 N N . ALA A 1 191 ? 18.833 -2.058 -25.978 1.00 91.06 191 ALA A N 1
ATOM 1438 C CA . ALA A 1 191 ? 17.694 -1.200 -26.317 1.00 91.06 191 ALA A CA 1
ATOM 1439 C C . ALA A 1 191 ? 16.970 -0.644 -25.075 1.00 91.06 191 ALA A C 1
ATOM 1441 O O . ALA A 1 191 ? 15.904 -1.127 -24.684 1.00 91.06 191 ALA A O 1
ATOM 1442 N N . LEU A 1 192 ? 17.568 0.384 -24.460 1.00 93.69 192 LEU A N 1
ATOM 1443 C CA . LEU A 1 192 ? 16.889 1.157 -23.422 1.00 93.69 192 LEU A CA 1
ATOM 1444 C C . LEU A 1 192 ? 15.754 1.968 -24.053 1.00 93.69 192 LEU A C 1
ATOM 1446 O O . LEU A 1 192 ? 16.008 2.823 -24.901 1.00 93.69 192 LEU A O 1
ATOM 1450 N N . ALA A 1 193 ? 14.533 1.723 -23.597 1.00 94.62 193 ALA A N 1
ATOM 1451 C CA . ALA A 1 193 ? 13.384 2.578 -23.844 1.00 94.62 193 ALA A CA 1
ATOM 1452 C C . ALA A 1 193 ? 13.154 3.457 -22.613 1.00 94.62 193 ALA A C 1
ATOM 1454 O O . ALA A 1 193 ? 13.142 2.950 -21.492 1.00 94.62 193 ALA A O 1
ATOM 1455 N N . GLU A 1 194 ? 13.025 4.768 -22.818 1.00 96.25 194 GLU A N 1
ATOM 1456 C CA . GLU A 1 194 ? 12.618 5.699 -21.761 1.00 96.25 194 GLU A CA 1
ATOM 1457 C C . GLU A 1 194 ? 11.144 5.466 -21.435 1.00 96.25 194 GLU A C 1
ATOM 1459 O O . GLU A 1 194 ? 10.335 5.316 -22.352 1.00 96.25 194 GLU A O 1
ATOM 1464 N N . VAL A 1 195 ? 10.808 5.414 -20.148 1.00 95.44 195 VAL A N 1
ATOM 1465 C CA . VAL A 1 195 ? 9.446 5.162 -19.675 1.00 95.44 195 VAL A CA 1
ATOM 1466 C C . VAL A 1 195 ? 9.030 6.173 -18.623 1.00 95.44 195 VAL A C 1
ATOM 1468 O O . VAL A 1 195 ? 9.845 6.662 -17.840 1.00 95.44 195 VAL A O 1
ATOM 1471 N N . GLU A 1 196 ? 7.732 6.438 -18.584 1.00 93.62 196 GLU A N 1
ATOM 1472 C CA . GLU A 1 196 ? 7.085 7.199 -17.526 1.00 93.62 196 GLU A CA 1
ATOM 1473 C C . GLU A 1 196 ? 6.392 6.226 -16.573 1.00 93.62 196 GLU A C 1
ATOM 1475 O O . GLU A 1 196 ? 5.610 5.374 -17.003 1.00 93.62 196 GLU A O 1
ATOM 1480 N N . THR A 1 197 ? 6.701 6.322 -15.283 1.00 93.38 197 THR A N 1
ATOM 1481 C CA . THR A 1 197 ? 6.196 5.405 -14.256 1.00 93.38 197 THR A CA 1
ATOM 1482 C C . THR A 1 197 ? 5.049 6.019 -13.462 1.00 93.38 197 THR A C 1
ATOM 1484 O O . THR A 1 197 ? 5.069 7.213 -13.169 1.00 93.38 197 THR A O 1
ATOM 1487 N N . GLY A 1 198 ? 4.084 5.186 -13.080 1.00 90.94 198 GLY A N 1
ATOM 1488 C CA . GLY A 1 198 ? 2.949 5.543 -12.232 1.00 90.94 198 GLY A CA 1
ATOM 1489 C C . GLY A 1 198 ? 3.081 4.980 -10.819 1.00 90.94 198 GLY A C 1
ATOM 1490 O O . GLY A 1 198 ? 4.137 5.077 -10.190 1.00 90.94 198 GLY A O 1
ATOM 1491 N N . LEU A 1 199 ? 1.997 4.380 -10.320 1.00 91.25 199 LEU A N 1
ATOM 1492 C CA . LEU A 1 199 ? 1.967 3.759 -8.999 1.00 91.25 199 LEU A CA 1
ATOM 1493 C C . LEU A 1 199 ? 2.957 2.590 -8.890 1.00 91.25 199 LEU A C 1
ATOM 1495 O O . LEU A 1 199 ? 3.224 1.860 -9.847 1.00 91.25 199 LEU A O 1
ATOM 1499 N N . SER A 1 200 ? 3.467 2.385 -7.679 1.00 90.56 200 SER A N 1
ATOM 1500 C CA . SER A 1 200 ? 4.330 1.261 -7.325 1.00 90.56 200 SER A CA 1
ATOM 1501 C C . SER A 1 200 ? 3.816 0.615 -6.048 1.00 90.56 200 SER A C 1
ATOM 1503 O O . SER A 1 200 ? 3.526 1.310 -5.077 1.00 90.56 200 SER A O 1
ATOM 1505 N N . ASP A 1 201 ? 3.737 -0.713 -6.038 1.00 87.62 201 ASP A N 1
ATOM 1506 C CA . ASP A 1 201 ? 3.453 -1.501 -4.831 1.00 87.62 201 ASP A CA 1
ATOM 1507 C C . ASP A 1 201 ? 4.741 -2.029 -4.162 1.00 87.62 201 ASP A C 1
ATOM 1509 O O . ASP A 1 201 ? 4.695 -2.887 -3.280 1.00 87.62 201 ASP A O 1
ATOM 1513 N N . GLY A 1 202 ? 5.904 -1.536 -4.608 1.00 86.44 202 GLY A N 1
ATOM 1514 C CA . GLY A 1 202 ? 7.237 -1.956 -4.168 1.00 86.44 202 GLY A CA 1
ATOM 1515 C C . GLY A 1 202 ? 7.786 -3.184 -4.902 1.00 86.44 202 GLY A C 1
ATOM 1516 O O . GLY A 1 202 ? 9.001 -3.364 -4.963 1.00 86.44 202 GLY A O 1
ATOM 1517 N N . MET A 1 2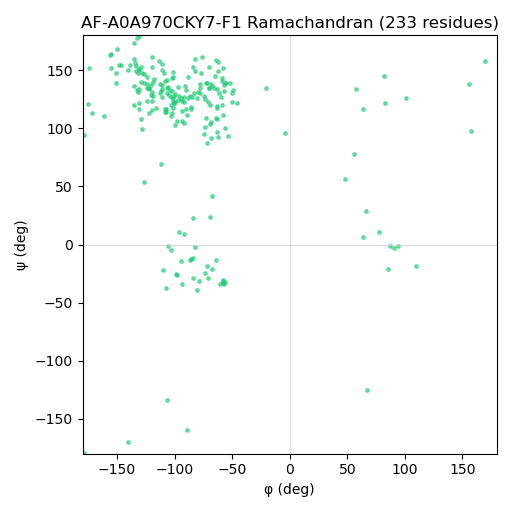03 ? 6.930 -4.007 -5.511 1.00 89.88 203 MET A N 1
ATOM 1518 C CA . MET A 1 203 ? 7.337 -5.182 -6.288 1.00 89.88 203 MET A CA 1
ATOM 1519 C C . MET A 1 203 ? 7.143 -4.962 -7.789 1.00 89.88 203 MET A C 1
ATOM 1521 O O . MET A 1 203 ? 7.958 -5.407 -8.603 1.00 89.88 203 MET A O 1
ATOM 1525 N N . ARG A 1 204 ? 6.070 -4.273 -8.162 1.00 91.94 204 ARG A N 1
ATOM 1526 C CA . ARG A 1 204 ? 5.687 -3.924 -9.522 1.00 91.94 204 ARG A CA 1
ATOM 1527 C C . ARG A 1 204 ? 5.458 -2.424 -9.611 1.00 91.94 204 ARG A C 1
ATOM 1529 O O . ARG A 1 204 ? 4.980 -1.795 -8.672 1.00 91.94 204 ARG A O 1
ATOM 1536 N N . VAL A 1 205 ? 5.776 -1.881 -10.776 1.00 93.81 205 VAL A N 1
ATOM 1537 C CA . VAL A 1 205 ? 5.590 -0.473 -11.107 1.00 93.81 205 VAL A CA 1
ATOM 1538 C C . VAL A 1 205 ? 4.742 -0.377 -12.363 1.00 93.81 205 VAL A C 1
ATOM 1540 O O . VAL A 1 205 ? 4.944 -1.111 -13.336 1.00 93.81 205 VAL A O 1
ATOM 1543 N N . GLU A 1 206 ? 3.764 0.510 -12.316 1.00 93.31 206 GLU A N 1
ATOM 1544 C CA . GLU A 1 206 ? 2.942 0.912 -13.445 1.00 93.31 206 GLU A CA 1
ATOM 1545 C C . GLU A 1 206 ? 3.772 1.681 -14.474 1.00 93.31 206 GLU A C 1
ATOM 1547 O O . GLU A 1 206 ? 4.544 2.572 -14.119 1.00 93.31 206 GLU A O 1
ATOM 1552 N N . ILE A 1 207 ? 3.584 1.363 -15.755 1.00 93.44 207 ILE A N 1
ATOM 1553 C CA . ILE A 1 207 ? 4.160 2.126 -16.863 1.00 93.44 207 ILE A CA 1
ATOM 1554 C C . ILE A 1 207 ? 3.040 2.896 -17.561 1.00 93.44 207 ILE A C 1
ATOM 1556 O O . ILE A 1 207 ? 2.153 2.293 -18.165 1.00 93.44 207 ILE A O 1
ATOM 1560 N N . LEU A 1 208 ? 3.102 4.226 -17.479 1.00 91.75 208 LEU A N 1
ATOM 1561 C CA . LEU A 1 208 ? 2.137 5.149 -18.078 1.00 91.75 208 LEU A CA 1
ATOM 1562 C C . LEU A 1 208 ? 2.418 5.362 -19.569 1.00 91.75 208 LEU A C 1
ATOM 1564 O O . LEU A 1 208 ? 1.493 5.426 -20.377 1.00 91.75 208 LEU A O 1
ATOM 1568 N N . SER A 1 209 ? 3.697 5.457 -19.945 1.00 91.56 209 SER A N 1
ATOM 1569 C CA . SER A 1 209 ? 4.115 5.673 -21.331 1.00 91.56 209 SER A CA 1
ATOM 1570 C C . SER A 1 209 ? 5.536 5.149 -21.598 1.00 91.56 209 SER A C 1
ATOM 1572 O O . SER A 1 209 ? 6.291 4.854 -20.671 1.00 91.56 209 SER A O 1
ATOM 1574 N N . GLY A 1 210 ? 5.892 4.994 -22.879 1.00 90.56 210 GLY A N 1
ATOM 1575 C CA . GLY A 1 210 ? 7.240 4.610 -23.332 1.00 90.56 210 GLY A CA 1
ATOM 1576 C C . GLY A 1 210 ? 7.372 3.202 -23.924 1.00 90.56 210 GLY A C 1
ATOM 1577 O O . GLY A 1 210 ? 8.307 2.949 -24.682 1.00 90.56 210 GLY A O 1
ATOM 1578 N N . ILE A 1 211 ? 6.418 2.303 -23.654 1.00 91.81 211 ILE A N 1
ATOM 1579 C CA . ILE A 1 211 ? 6.350 0.960 -24.258 1.00 91.81 211 ILE A CA 1
ATOM 1580 C C . ILE A 1 211 ? 4.909 0.559 -24.587 1.00 91.81 211 ILE A C 1
ATOM 1582 O O . ILE A 1 211 ? 3.965 0.958 -23.908 1.00 91.81 211 ILE A O 1
ATOM 1586 N N . GLU A 1 212 ? 4.735 -0.261 -25.624 1.00 89.19 212 GLU A N 1
ATOM 1587 C CA . GLU A 1 212 ? 3.424 -0.771 -26.030 1.00 89.19 212 GLU A CA 1
ATOM 1588 C C . GLU A 1 212 ? 3.002 -2.009 -25.229 1.00 89.19 212 GLU A C 1
ATOM 1590 O O . GLU A 1 212 ? 3.827 -2.816 -24.783 1.00 89.19 212 GLU A O 1
ATOM 1595 N N . LYS A 1 213 ? 1.688 -2.214 -25.096 1.00 87.12 213 LYS A N 1
ATOM 1596 C CA . LYS A 1 213 ? 1.134 -3.397 -24.429 1.00 87.12 213 LYS A CA 1
ATOM 1597 C C . LYS A 1 213 ? 1.554 -4.670 -25.168 1.00 87.12 213 LYS A C 1
ATOM 1599 O O . LYS A 1 213 ? 1.363 -4.785 -26.372 1.00 87.12 213 LYS A O 1
ATOM 1604 N N . GLY A 1 214 ? 2.078 -5.644 -24.425 1.00 86.19 214 GLY A N 1
ATOM 1605 C CA . GLY A 1 214 ? 2.599 -6.897 -24.984 1.00 86.19 214 GLY A CA 1
ATOM 1606 C C . GLY A 1 214 ? 4.091 -6.857 -25.333 1.00 86.19 214 GLY A C 1
ATOM 1607 O O . GLY A 1 214 ? 4.645 -7.888 -25.710 1.00 86.19 214 GLY A O 1
ATOM 1608 N N . SER A 1 215 ? 4.756 -5.710 -25.158 1.00 89.25 215 SER A N 1
ATOM 1609 C CA . SER A 1 215 ? 6.215 -5.610 -25.256 1.00 89.25 215 SER A CA 1
ATOM 1610 C C . SER A 1 215 ? 6.908 -6.528 -24.247 1.00 89.25 215 SER A C 1
ATOM 1612 O O . SER A 1 215 ? 6.479 -6.649 -23.098 1.00 89.25 215 SER A O 1
ATOM 1614 N N . SER A 1 216 ? 8.010 -7.151 -24.668 1.00 91.19 216 SER A N 1
ATOM 1615 C CA . SER A 1 216 ? 8.877 -7.912 -23.764 1.00 91.19 216 SER A CA 1
ATOM 1616 C C . SER A 1 216 ? 9.847 -6.970 -23.059 1.00 91.19 216 SER A C 1
ATOM 1618 O O . SER A 1 216 ? 10.521 -6.170 -23.707 1.00 91.19 216 SER A O 1
ATOM 1620 N N . VAL A 1 217 ? 9.926 -7.083 -21.734 1.00 92.81 217 VAL A N 1
ATOM 1621 C CA . VAL A 1 217 ? 10.897 -6.361 -20.907 1.00 92.81 217 VAL A CA 1
ATOM 1622 C C . VAL A 1 217 ? 11.870 -7.366 -20.319 1.00 92.81 217 VAL A C 1
ATOM 1624 O O . VAL A 1 217 ? 11.462 -8.380 -19.751 1.00 92.81 217 VAL A O 1
ATOM 1627 N N . PHE A 1 218 ? 13.157 -7.076 -20.452 1.00 92.94 218 PHE A N 1
ATOM 1628 C CA . PHE A 1 218 ? 14.232 -7.945 -20.002 1.00 92.94 218 PHE A CA 1
ATOM 1629 C C . PHE A 1 218 ? 14.938 -7.310 -18.810 1.00 92.94 218 PHE A C 1
ATOM 1631 O O . PHE A 1 218 ? 15.279 -6.130 -18.822 1.00 92.94 218 PHE A O 1
ATOM 1638 N N . TYR A 1 219 ? 15.175 -8.097 -17.770 1.00 91.62 219 TYR A N 1
ATOM 1639 C CA . TYR A 1 219 ? 15.901 -7.653 -16.589 1.00 91.62 219 TYR A CA 1
ATOM 1640 C C . TYR A 1 219 ? 16.665 -8.822 -15.991 1.00 91.62 219 TYR A C 1
ATOM 1642 O O . TYR A 1 219 ? 16.311 -9.986 -16.185 1.00 91.62 219 TYR A O 1
ATOM 1650 N N . ARG A 1 220 ? 17.742 -8.508 -15.277 1.00 85.88 220 ARG A N 1
ATOM 1651 C CA . ARG A 1 220 ? 18.497 -9.511 -14.535 1.00 85.88 220 ARG A CA 1
ATOM 1652 C C . ARG A 1 220 ? 17.957 -9.579 -13.122 1.00 85.88 220 ARG A C 1
ATOM 1654 O O . ARG A 1 220 ? 17.884 -8.568 -12.433 1.00 85.88 220 ARG A O 1
ATOM 1661 N N . TYR A 1 221 ? 17.604 -10.783 -12.704 1.00 79.75 221 TYR A N 1
ATOM 1662 C CA . TYR A 1 221 ? 17.282 -11.075 -11.320 1.00 79.75 221 TYR A CA 1
ATOM 1663 C C . TYR A 1 221 ? 18.527 -11.645 -10.640 1.00 79.75 221 TYR A C 1
ATOM 1665 O O . TYR A 1 221 ? 19.131 -12.585 -11.156 1.00 79.75 221 TYR A O 1
ATOM 1673 N N . ALA A 1 222 ? 18.918 -11.073 -9.504 1.00 72.50 222 ALA A N 1
ATOM 1674 C CA . ALA A 1 222 ? 20.006 -11.585 -8.683 1.00 72.50 222 ALA A CA 1
ATOM 1675 C C . ALA A 1 222 ? 19.538 -11.672 -7.229 1.00 72.50 222 ALA A C 1
ATOM 1677 O O . ALA A 1 222 ? 19.152 -10.663 -6.642 1.00 72.50 222 ALA A O 1
ATOM 1678 N N . ASP A 1 223 ? 19.597 -12.871 -6.657 1.00 72.56 223 ASP A N 1
ATOM 1679 C CA . ASP A 1 223 ? 19.424 -13.084 -5.223 1.00 72.56 223 ASP A CA 1
ATOM 1680 C C . ASP A 1 223 ? 20.783 -12.879 -4.539 1.00 72.56 223 ASP A C 1
ATOM 1682 O O . ASP A 1 223 ? 21.761 -13.547 -4.883 1.00 72.56 223 ASP A O 1
ATOM 1686 N N . THR A 1 224 ? 20.887 -11.891 -3.646 1.00 71.06 224 THR A N 1
ATOM 1687 C CA . THR A 1 224 ? 22.161 -11.500 -3.019 1.00 71.06 224 THR A CA 1
ATOM 1688 C C . THR A 1 224 ? 22.053 -11.552 -1.500 1.00 71.06 224 THR A C 1
ATOM 1690 O O . THR A 1 224 ? 21.245 -10.844 -0.904 1.00 71.06 224 THR A O 1
ATOM 1693 N N . LEU A 1 225 ? 22.931 -12.331 -0.862 1.00 64.12 225 LEU A N 1
ATOM 1694 C CA . LEU A 1 225 ? 23.094 -12.355 0.592 1.00 64.12 225 LEU A CA 1
ATOM 1695 C C . LEU A 1 225 ? 24.153 -11.331 1.012 1.00 64.12 225 LEU A C 1
ATOM 1697 O O . LEU A 1 225 ? 25.326 -11.462 0.660 1.00 64.12 225 LEU A O 1
ATOM 1701 N N . VAL A 1 226 ? 23.750 -10.321 1.783 1.00 76.50 226 VAL A N 1
ATOM 1702 C CA . VAL A 1 226 ? 24.664 -9.309 2.333 1.00 76.50 226 VAL A CA 1
ATOM 1703 C C . VAL A 1 226 ? 24.956 -9.630 3.798 1.00 76.50 226 VAL A C 1
ATOM 1705 O O . VAL A 1 226 ? 24.058 -9.606 4.637 1.00 76.50 226 VAL A O 1
ATOM 1708 N N . TYR A 1 227 ? 26.224 -9.902 4.113 1.00 71.31 227 TYR A N 1
ATOM 1709 C CA . TYR A 1 227 ? 26.705 -10.064 5.487 1.00 71.31 227 TYR A CA 1
ATOM 1710 C C . TYR A 1 227 ? 27.450 -8.802 5.923 1.00 71.31 227 TYR A C 1
ATOM 1712 O O . TYR A 1 227 ? 28.552 -8.530 5.449 1.00 71.31 227 TYR A O 1
ATOM 1720 N N . ASN A 1 228 ? 26.865 -8.044 6.850 1.00 76.50 228 ASN A N 1
ATOM 1721 C CA . ASN A 1 228 ? 27.531 -6.905 7.475 1.00 76.50 228 ASN A CA 1
ATOM 1722 C C . ASN A 1 228 ? 28.200 -7.362 8.775 1.00 76.50 228 ASN A C 1
ATOM 1724 O O . ASN A 1 228 ? 27.518 -7.749 9.723 1.00 76.50 228 ASN A O 1
ATOM 1728 N N . PHE A 1 229 ? 29.530 -7.301 8.835 1.00 75.31 229 PHE A N 1
ATOM 1729 C CA . PHE A 1 229 ? 30.279 -7.528 10.070 1.00 75.31 229 PHE A CA 1
ATOM 1730 C C . PHE A 1 229 ? 30.681 -6.184 10.679 1.00 75.31 229 PHE A C 1
ATOM 1732 O O . PHE A 1 229 ? 31.411 -5.412 10.059 1.00 75.31 229 PHE A O 1
ATOM 1739 N N . PHE A 1 230 ? 30.259 -5.922 11.915 1.00 70.50 230 PHE A N 1
ATOM 1740 C CA . PHE A 1 230 ? 30.822 -4.848 12.729 1.00 70.50 230 PHE A CA 1
ATOM 1741 C C . PHE A 1 230 ? 31.932 -5.445 13.596 1.00 70.50 230 PHE A C 1
ATOM 1743 O O . PHE A 1 230 ? 31.658 -6.174 14.545 1.00 70.50 230 PHE A O 1
ATOM 1750 N N . SER A 1 231 ? 33.193 -5.165 13.262 1.00 60.94 231 SER A N 1
ATOM 1751 C CA . SER A 1 231 ? 34.325 -5.482 14.137 1.00 60.94 231 SER A CA 1
ATOM 1752 C C . SER A 1 231 ? 34.721 -4.231 14.911 1.00 60.94 231 SER A C 1
ATOM 1754 O O . SER A 1 231 ? 35.341 -3.325 14.356 1.00 60.94 231 SER A O 1
ATOM 1756 N N . THR A 1 232 ? 34.407 -4.187 16.205 1.00 53.41 232 THR A N 1
ATOM 1757 C CA . THR A 1 232 ? 35.027 -3.234 17.130 1.00 53.41 232 THR A CA 1
ATOM 1758 C C . THR A 1 232 ? 36.488 -3.636 17.309 1.00 53.41 232 THR A C 1
ATOM 1760 O O . THR A 1 232 ? 36.793 -4.594 18.014 1.00 53.41 232 THR A O 1
ATOM 1763 N N . ILE A 1 233 ? 37.411 -2.917 16.667 1.00 50.91 233 ILE A N 1
ATOM 1764 C CA . ILE A 1 233 ? 38.826 -2.986 17.043 1.00 50.91 233 ILE A CA 1
ATOM 1765 C C . ILE A 1 233 ? 38.955 -2.203 18.350 1.00 50.91 233 ILE A C 1
ATOM 1767 O O . ILE A 1 233 ? 39.043 -0.978 18.345 1.00 50.91 233 ILE A O 1
ATOM 1771 N N . GLY A 1 234 ? 38.893 -2.915 19.473 1.00 57.31 234 GLY A N 1
ATOM 1772 C CA . GLY A 1 234 ? 39.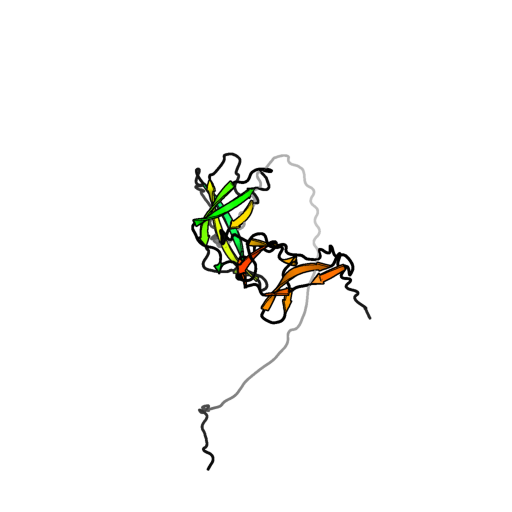241 -2.360 20.775 1.00 57.31 234 GLY A CA 1
ATOM 1773 C C . GLY A 1 234 ? 40.749 -2.124 20.871 1.00 57.31 234 GLY A C 1
ATOM 1774 O O . GLY A 1 234 ? 41.545 -2.994 20.510 1.00 57.31 234 GLY A O 1
ATOM 1775 N N . LYS A 1 235 ? 41.129 -0.953 21.377 1.00 44.25 235 LYS A N 1
ATOM 1776 C CA . LYS A 1 235 ? 42.361 -0.750 22.138 1.00 44.25 235 LYS A CA 1
ATOM 1777 C C . LYS A 1 235 ? 41.984 -0.192 23.497 1.00 44.25 235 LYS A C 1
ATOM 1779 O O . LYS A 1 235 ? 41.056 0.645 23.524 1.00 44.25 235 LYS A O 1
#

Radius of gyration: 38.6 Å; Cα contacts (8 Å, |Δi|>4): 275; chains: 1; bounding box: 64×80×112 Å